Protein 3U6P (pdb70)

InterPro domains:
  IPR000214 Zinc finger, DNA glycosylase/AP lyase-type [PS51066] (240-274)
  IPR010663 Zinc finger, FPG/IleRS-type [PF06827] (246-273)
  IPR010979 Small ribosomal subunit protein uS13-like, H2TH [SSF46946] (134-222)
  IPR012319 Formamidopyrimidine-DNA glycosylase, catalytic domain [PF01149] (1-117)
  IPR012319 Formamidopyrimidine-DNA glycosylase, catalytic domain [PS51068] (2-115)
  IPR012319 Formamidopyrimidine-DNA glycosylase, catalytic domain [SM00898] (2-118)
  IPR015886 Formamidopyrimidine-DNA glycosylase, H2TH DNA-binding [PF06831] (134-224)
  IPR015886 Formamidopyrimid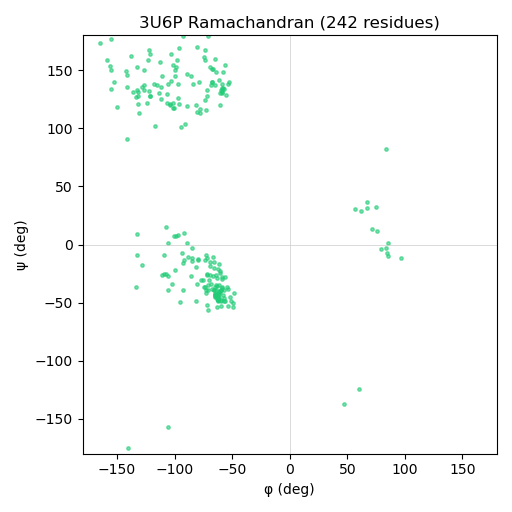ine-DNA glycosylase, H2TH DNA-binding [SM01232] (134-226)
  IP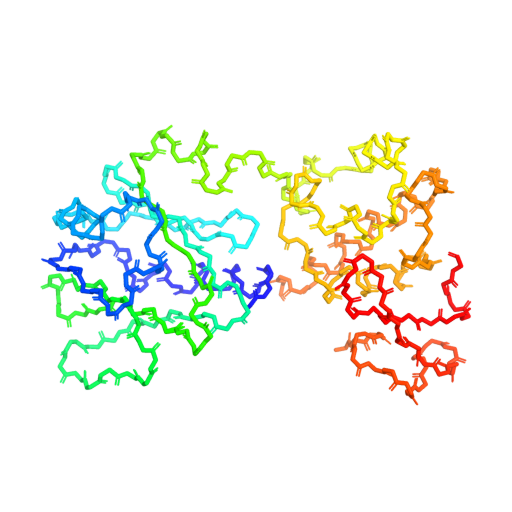R015887 DNA glycosylase/AP lyase, zinc finger domain, DNA-binding site [PS01242] (249-273)
  IPR020629 Formamidopyrimidine-DNA glycosylase [MF_00103] (1-274)
  IPR020629 Formamidopyrimidine-DNA glycosylase [NF002211] (1-274)
  IPR020629 Formamidopyrimidine-DNA glycosylase [TIGR00577] (1-273)
  IPR035937 Formamidopyrimidine-DNA glycosylase, N-terminal [G3DSA:3.20.190.10] (2-132)
  IPR035937 Formamidopyrimidine-DNA glycosylase, N-terminal [SSF81624] (2-139)

Secondary structure (DSSP, 8-state):
--HHHHHHHHHHHHHHHTT-BEEEEEES-GGGEEESSSHHHHHHHHTTPBP-EEEEETTEEEEE-SSEEEEEE-TTT-EEEEEETTSPPPTTEEEEEEETTSEEEEEE-TT---EEEEEEHHHHTTSTTTTT----TTSTTS-HHHHHHHHHT--SBHHHHHH-TTTSTT--HHHHHHHHHHHT--TTSBGGG--HHHHHHHHHHHHHHHHHHH---SSTT-TTSBPTTT-PBPEEEEETTEEEEE-TTT--

Nearest PDB structures (foldseek):
  4g4o-assembly1_A  TM=1.002E+00  e=3.253E-56  Geobacillus stearothermophilus
  3u6o-assembly1_A  TM=1.003E+00  e=4.151E-56  Geobacillus stearothermophilus
  3go8-assembly1_A  TM=1.003E+00  e=3.675E-56  Geobacillus stearothermophilus
  4g4r-assembly1_A  TM=1.002E+00  e=4.983E-56  Geobacillus stearothermophilus
  3saw-assembly1_A  TM=9.972E-01  e=4.513E-54  Geobacillus stearothermophilus

Solvent-accessible surface area: 12140 Å² total; per-residue (Å²): 31,40,0,7,90,1,27,56,36,54,121,70,9,47,87,93,0,71,48,45,37,4,105,47,9,125,36,101,92,72,103,1,7,126,63,19,92,82,22,134,44,0,16,66,73,2,78,51,16,14,4,140,11,4,81,44,69,0,40,26,0,16,3,36,2,63,148,1,0,3,1,0,19,3,88,117,64,2,147,28,43,42,34,44,52,163,106,109,74,86,84,96,14,12,0,1,2,14,6,83,91,38,17,10,4,9,1,58,2,69,130,76,109,0,7,0,20,0,16,9,75,124,60,1,74,164,110,80,35,2,33,142,24,9,34,44,1,77,30,134,60,3,29,34,64,50,0,31,99,79,2,100,166,23,206,101,22,1,0,15,2,1,57,26,71,51,1,1,0,12,7,4,32,34,28,0,0,6,0,0,4,44,8,21,1,55,3,45,47,70,1,54,52,18,54,100,171,44,8,96,106,0,29,101,22,0,48,33,10,0,14,104,40,35,188,214,65,54,0,74,47,40,75,63,67,81,6,111,143,41,42,33,78,3,76,103,62,116,25,50,50,138,26,0,9,30,0,55,166,40,1,190

Sequence (252 aa):
PQLPEVETIRRRTLLPLIVGKTIEDVRIFWPNIIRHPRDSEAFAARMMIGQTVRGLERRGKFLKFLLDRDALISHLRMEGRYAVASALEPLEPHTHVVFCFTDGSELRYRRDVRKFGTMHVYAKEEADRRRRPPLAELGPEPLSPAFSPAVLAERAVKTKRRSVKALLLDCTVVAGFGNIYVDESLFRAGILPGRPAASLSSKEIERLHEEMVATIGEAVMHLYVYGRQGNPCKRCGTPIEK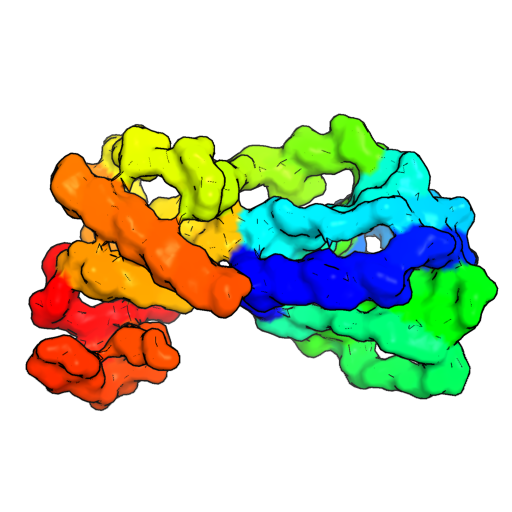TVVAGRGTHYCPRCQR

CATH classification: 3.20.190.10 (+1 more: 1.10.8.50)

B-factor: mean 35.26, std 27.83, range [9.32, 248.89]

Foldseek 3Di:
DFQLVLLVCQVVCWVVFAFWFFAWKDFADLVQEPPPNDVVVVTVVRHGWGFHGWDDWQQWIWTDIDFKIKIKHQPPFKDKDKAFLVDDDDPQWGMWTATPVRIIITIGHPPSPMHIYMDGPVCVCCDPPNNLFAEALQDPSQALVLLLVQQQVDQAFSLLQQCDRNSHGRQDQQLSQQLQLQLQADRRHRSNPDDSSSSRSSSVSSNVSVVVSSVDGQWVVQAQAAGPVHGAGWHWDAGNNDIHIYHPVSHD

Organism: Geobacillus stearothermophilus (NCBI:txid1422)

Radius of gyration: 20.22 Å; Cα contacts (8 Å, |Δi|>4): 543; chains: 1; bounding box: 43×50×48 Å

Structure (mmCIF, N/CA/C/O backbone):
data_3U6P
#
_entry.id   3U6P
#
_cell.length_a   45.188
_cell.length_b   93.541
_cell.length_c   104.650
_cell.angle_alpha   90.00
_cell.angle_beta   90.00
_cell.angle_gamma   90.00
#
_symmetry.space_group_name_H-M   'P 21 21 21'
#
loop_
_entity.id
_entity.type
_entity.pdbx_description
1 polymer 'Formamidopyrimidine-DNA glycosylase'
2 polymer "DNA (5'-D(*A*GP*GP*TP*AP*GP*AP*TP*CP*CP*CP*GP*AP*CP*GP*C)-3')"
3 polymer "DNA (5'-D(*TP*GP*CP*GP*TP*CP*GP*GP*GP*AP*(08Q)P*CP*TP*AP*CP*C)-3')"
4 non-polymer 'ZINC ION'
5 water water
#
loop_
_atom_site.group_PDB
_atom_site.id
_atom_site.type_symbol
_atom_site.label_atom_id
_atom_site.label_alt_id
_atom_site.label_comp_id
_atom_site.label_asym_id
_atom_site.label_entity_id
_atom_site.label_seq_id
_atom_site.pdbx_PDB_ins_code
_atom_site.Cartn_x
_atom_site.Cartn_y
_atom_site.Cartn_z
_atom_site.occupancy
_atom_site.B_iso_or_equiv
_atom_site.auth_seq_id
_atom_site.auth_comp_id
_atom_site.auth_asym_id
_atom_site.auth_atom_id
_atom_site.pdbx_PDB_model_num
ATOM 1 N N . PRO A 1 1 ? 19.429 -6.426 20.806 1.00 21.72 2 PRO A N 1
ATOM 2 C CA . PRO A 1 1 ? 19.794 -5.182 20.121 1.00 21.20 2 PRO A CA 1
ATOM 3 C C . PRO A 1 1 ? 18.577 -4.291 19.930 1.00 24.16 2 PRO A C 1
ATOM 4 O O . PRO A 1 1 ? 17.496 -4.796 19.636 1.00 25.10 2 PRO A O 1
ATOM 8 N N . GLN A 1 2 ? 18.746 -2.985 20.095 1.00 20.09 3 GLN A N 1
ATOM 9 C CA . GLN A 1 2 ? 17.652 -2.061 19.831 1.00 18.52 3 GLN A CA 1
ATOM 10 C C . GLN A 1 2 ? 17.731 -1.552 18.395 1.00 18.15 3 GLN A C 1
ATOM 11 O O . GLN A 1 2 ? 18.635 -1.929 17.644 1.00 19.41 3 GLN A O 1
ATOM 17 N N . LEU A 1 3 ? 16.783 -0.705 18.010 1.00 20.11 4 LEU A N 1
ATOM 18 C CA . LEU A 1 3 ? 16.662 -0.286 16.614 1.00 19.30 4 LEU A CA 1
ATOM 19 C C . LEU A 1 3 ? 17.978 0.192 15.985 1.00 21.74 4 LEU A C 1
ATOM 20 O O . LEU A 1 3 ? 18.346 -0.264 14.904 1.00 20.51 4 LEU A O 1
ATOM 25 N N . PRO A 1 4 ? 18.696 1.106 16.658 1.00 18.22 5 PRO A N 1
ATOM 26 C CA . PRO A 1 4 ? 19.947 1.596 16.068 1.00 17.19 5 PRO A CA 1
ATOM 27 C C . PRO A 1 4 ? 20.960 0.478 15.828 1.00 18.22 5 PRO A C 1
ATOM 28 O O . PRO A 1 4 ? 21.655 0.491 14.810 1.00 20.13 5 PRO A O 1
ATOM 32 N N . GLU A 1 5 ? 21.037 -0.471 16.755 1.00 19.54 6 GLU A N 1
ATOM 33 C CA . GLU A 1 5 ? 21.936 -1.608 16.611 1.00 21.78 6 GLU A CA 1
ATOM 34 C C . GLU A 1 5 ? 21.508 -2.481 15.436 1.00 16.97 6 GLU A C 1
ATOM 35 O O . GLU A 1 5 ? 22.344 -2.982 14.685 1.00 19.17 6 GLU A O 1
ATOM 41 N N . VAL A 1 6 ? 20.200 -2.659 15.275 1.00 16.47 7 VAL A N 1
ATOM 42 C CA . VAL A 1 6 ? 19.691 -3.464 14.169 1.00 14.35 7 VAL A CA 1
ATOM 43 C C . VAL A 1 6 ? 20.017 -2.815 12.828 1.00 21.32 7 VAL A C 1
ATOM 44 O O . VAL A 1 6 ? 20.312 -3.503 11.850 1.00 18.21 7 VAL A O 1
ATOM 48 N N . GLU A 1 7 ? 19.967 -1.488 12.783 1.00 19.02 8 GLU A N 1
ATOM 49 C CA . GLU A 1 7 ? 20.327 -0.772 11.565 1.00 21.62 8 GLU A CA 1
ATOM 50 C C . GLU A 1 7 ? 21.808 -0.959 11.248 1.00 20.22 8 GLU A C 1
ATOM 51 O O . GLU A 1 7 ? 22.186 -1.114 10.088 1.00 19.55 8 GLU A O 1
ATOM 57 N N . THR A 1 8 ? 22.642 -0.951 12.284 1.00 19.76 9 THR A N 1
ATOM 58 C CA . THR A 1 8 ? 24.069 -1.207 12.114 1.00 16.82 9 THR A CA 1
ATOM 59 C C . THR A 1 8 ? 24.287 -2.610 11.559 1.00 19.68 9 THR A C 1
ATOM 60 O O . THR A 1 8 ? 25.109 -2.818 10.667 1.00 20.74 9 THR A O 1
ATOM 64 N N . ILE A 1 9 ? 23.540 -3.571 12.092 1.00 18.39 10 ILE A N 1
ATOM 65 C CA . ILE A 1 9 ? 23.614 -4.945 11.616 1.00 19.30 10 ILE A CA 1
ATOM 66 C C . ILE A 1 9 ? 23.211 -5.024 10.150 1.00 19.95 10 ILE A C 1
ATOM 67 O O . ILE A 1 9 ? 23.870 -5.683 9.351 1.00 19.99 10 ILE A O 1
ATOM 72 N N . ARG A 1 10 ? 22.127 -4.342 9.796 1.00 19.21 11 ARG A N 1
ATOM 73 C CA . ARG A 1 10 ? 21.659 -4.332 8.417 1.00 19.29 11 ARG A CA 1
ATOM 74 C C . ARG A 1 10 ? 22.746 -3.827 7.474 1.00 19.71 11 ARG A C 1
ATOM 75 O O . ARG A 1 10 ? 23.041 -4.450 6.456 1.00 19.88 11 ARG A O 1
ATOM 83 N N . ARG A 1 11 ? 23.344 -2.699 7.834 1.00 19.60 12 ARG A N 1
ATOM 84 C CA A ARG A 1 11 ? 24.352 -2.052 7.001 0.50 22.88 12 ARG A CA 1
ATOM 85 C CA B ARG A 1 11 ? 24.350 -2.060 6.992 0.50 22.79 12 ARG A CA 1
ATOM 86 C C . ARG A 1 11 ? 25.626 -2.886 6.877 1.00 22.88 12 ARG A C 1
ATOM 87 O O . ARG A 1 11 ? 26.201 -3.003 5.796 1.00 23.45 12 ARG A O 1
ATOM 102 N N . THR A 1 12 ? 26.064 -3.463 7.989 1.00 20.12 13 THR A N 1
ATOM 103 C CA . THR A 1 12 ? 27.323 -4.200 8.006 1.00 20.66 13 THR A CA 1
ATOM 104 C C . THR A 1 12 ? 27.205 -5.617 7.450 1.00 19.43 13 THR A C 1
ATOM 105 O O . THR A 1 12 ? 28.133 -6.124 6.823 1.00 20.76 13 THR A O 1
ATOM 109 N N . LEU A 1 13 ? 26.060 -6.251 7.676 1.00 17.46 14 LEU A N 1
ATOM 110 C CA . LEU A 1 13 ? 25.874 -7.640 7.272 1.00 19.89 14 LEU A CA 1
ATOM 111 C C . LEU A 1 13 ? 25.689 -7.786 5.763 1.00 15.18 14 LEU A C 1
ATOM 112 O O . LEU A 1 13 ? 26.165 -8.747 5.156 1.00 15.26 14 LEU A O 1
ATOM 117 N N . LEU A 1 14 ? 25.001 -6.823 5.158 1.00 15.72 15 LEU A N 1
ATOM 118 C CA . LEU A 1 14 ? 24.630 -6.914 3.747 1.00 16.64 15 LEU A CA 1
ATOM 119 C C . LEU A 1 14 ? 25.789 -7.279 2.811 1.00 16.27 15 LEU A C 1
ATOM 120 O O . LEU A 1 14 ? 25.684 -8.228 2.036 1.00 16.01 15 LEU A O 1
ATOM 125 N N . PRO A 1 15 ? 26.900 -6.530 2.874 1.00 18.30 16 PRO A N 1
ATOM 126 C CA . PRO A 1 15 ? 28.001 -6.842 1.955 1.00 18.64 16 PRO A CA 1
ATOM 127 C C . PRO A 1 15 ? 28.635 -8.208 2.217 1.00 18.10 16 PRO A C 1
ATOM 128 O O . PRO A 1 15 ? 29.279 -8.760 1.323 1.00 20.85 16 PRO A O 1
ATOM 132 N N . LEU A 1 16 ? 28.447 -8.747 3.418 1.00 17.64 17 LEU A N 1
ATOM 133 C CA . LEU A 1 16 ? 29.026 -10.040 3.768 1.00 17.54 17 LEU A CA 1
ATOM 134 C C . LEU A 1 16 ? 28.220 -11.219 3.225 1.00 23.01 17 LEU A C 1
ATOM 135 O O . LEU A 1 16 ? 28.699 -12.353 3.229 1.00 20.52 17 LEU A O 1
ATOM 140 N N . ILE A 1 17 ? 26.997 -10.963 2.768 1.00 16.22 18 ILE A N 1
ATOM 141 C CA . ILE A 1 17 ? 26.146 -12.051 2.289 1.00 15.10 18 ILE A CA 1
ATOM 142 C C . ILE A 1 17 ? 25.550 -11.835 0.899 1.00 12.68 18 ILE A C 1
ATOM 143 O O . ILE A 1 17 ? 25.111 -12.787 0.259 1.00 14.08 18 ILE A O 1
ATOM 148 N N . VAL A 1 18 ? 25.540 -10.595 0.424 1.00 14.35 19 VAL A N 1
ATOM 149 C CA . VAL A 1 18 ? 24.903 -10.305 -0.856 1.00 16.09 19 VAL A CA 1
ATOM 150 C C . VAL A 1 18 ? 25.539 -11.113 -1.989 1.00 16.67 19 VAL A C 1
ATOM 151 O O . VAL A 1 18 ? 26.763 -11.225 -2.080 1.00 16.39 19 VAL A O 1
ATOM 155 N N . GLY A 1 19 ? 24.697 -11.700 -2.834 1.00 15.19 20 GLY A N 1
ATOM 156 C CA . GLY A 1 19 ? 25.167 -12.460 -3.979 1.00 15.73 20 GLY A CA 1
ATOM 157 C C . GLY A 1 19 ? 25.537 -13.902 -3.678 1.00 14.93 20 GLY A C 1
ATOM 158 O O . GLY A 1 19 ? 25.894 -14.661 -4.582 1.00 17.90 20 GLY A O 1
ATOM 159 N N . LYS A 1 20 ? 25.459 -14.287 -2.408 1.00 13.96 21 LYS A N 1
ATOM 160 C CA . LYS A 1 20 ? 25.739 -15.667 -2.020 1.00 12.31 21 LYS A CA 1
ATOM 161 C C . LYS A 1 20 ? 24.498 -16.535 -2.168 1.00 14.98 21 LYS A C 1
ATOM 162 O O . LYS A 1 20 ? 23.379 -16.078 -1.937 1.00 15.61 21 LYS A O 1
ATOM 168 N N . THR A 1 21 ? 24.709 -17.788 -2.553 1.00 12.75 22 THR A N 1
ATOM 169 C CA . THR A 1 21 ? 23.612 -18.718 -2.797 1.00 12.26 22 THR A CA 1
ATOM 170 C C . THR A 1 21 ? 23.519 -19.744 -1.675 1.00 11.72 22 THR A C 1
ATOM 171 O O . THR A 1 21 ? 24.510 -20.371 -1.308 1.00 12.82 22 THR A O 1
ATOM 175 N N . ILE A 1 22 ? 22.319 -19.915 -1.130 1.00 10.58 23 ILE A N 1
ATOM 176 C CA . ILE A 1 22 ? 22.105 -20.869 -0.046 1.00 10.62 23 ILE A CA 1
ATOM 177 C C . ILE A 1 22 ? 22.176 -22.305 -0.555 1.00 12.70 23 ILE A C 1
ATOM 178 O O . ILE A 1 22 ? 21.502 -22.667 -1.521 1.00 14.36 23 ILE A O 1
ATOM 183 N N . GLU A 1 23 ? 23.007 -23.120 0.093 1.00 12.58 24 GLU A N 1
ATOM 184 C CA . GLU A 1 23 ? 23.115 -24.533 -0.258 1.00 13.87 24 GLU A CA 1
ATOM 185 C C . GLU A 1 23 ? 22.469 -25.439 0.791 1.00 12.26 24 GLU A C 1
ATOM 186 O O . GLU A 1 23 ? 22.054 -26.556 0.483 1.00 14.01 24 GLU A O 1
ATOM 192 N N . ASP A 1 24 ? 22.391 -24.958 2.027 1.00 11.22 25 ASP A N 1
ATOM 193 C CA . ASP A 1 24 ? 21.795 -25.729 3.110 1.00 12.86 25 ASP A CA 1
ATOM 194 C C . ASP A 1 24 ? 21.312 -24.783 4.201 1.00 13.18 25 ASP A C 1
ATOM 195 O O . ASP A 1 24 ? 21.813 -23.668 4.341 1.00 15.32 25 ASP A O 1
ATOM 200 N N . VAL A 1 25 ? 20.314 -25.225 4.954 1.00 12.18 26 VAL A N 1
ATOM 201 C CA . VAL A 1 25 ? 19.849 -24.492 6.122 1.00 11.91 26 VAL A CA 1
ATOM 202 C C . VAL A 1 25 ? 19.746 -25.493 7.256 1.00 14.77 26 VAL A C 1
ATOM 203 O O . VAL A 1 25 ? 19.038 -26.493 7.147 1.00 16.75 26 VAL A O 1
ATOM 207 N N . ARG A 1 26 ? 20.481 -25.237 8.330 1.00 13.11 27 ARG A N 1
ATOM 208 C CA . ARG A 1 26 ? 20.529 -26.155 9.460 1.00 16.49 27 ARG A CA 1
ATOM 209 C C . ARG A 1 26 ? 19.898 -25.522 10.690 1.00 15.86 27 ARG A C 1
ATOM 210 O O . ARG A 1 26 ? 20.217 -24.392 11.055 1.00 15.34 27 ARG A O 1
ATOM 218 N N . ILE A 1 27 ? 18.994 -26.259 11.327 1.00 14.35 28 ILE A N 1
ATOM 219 C CA . ILE A 1 27 ? 18.209 -25.721 12.428 1.00 14.62 28 ILE A CA 1
ATOM 220 C C . ILE A 1 27 ? 18.362 -26.578 13.680 1.00 14.77 28 ILE A C 1
ATOM 221 O O . ILE A 1 27 ? 18.063 -27.773 13.667 1.00 20.28 28 ILE A O 1
ATOM 226 N N . PHE A 1 28 ? 18.829 -25.960 14.758 1.00 15.37 29 PHE A N 1
ATOM 227 C CA . PHE A 1 28 ? 19.122 -26.695 15.986 1.00 16.10 29 PHE A CA 1
ATOM 228 C C . PHE A 1 28 ? 18.134 -26.384 17.109 1.00 20.62 29 PHE A C 1
ATOM 229 O O . PHE A 1 28 ? 18.131 -27.049 18.147 1.00 27.11 29 PHE A O 1
ATOM 237 N N . TRP A 1 29 ? 17.295 -25.377 16.892 1.00 18.67 30 TRP A N 1
ATOM 238 C CA . TRP A 1 29 ? 16.181 -25.088 17.789 1.00 18.55 30 TRP A CA 1
ATOM 239 C C . TRP A 1 29 ? 14.984 -24.664 16.949 1.00 22.66 30 TRP A C 1
ATOM 240 O O . TRP A 1 29 ? 14.818 -23.483 16.646 1.00 20.72 30 TRP A O 1
ATOM 251 N N . PRO A 1 30 ? 14.146 -25.636 16.566 1.00 23.53 31 PRO A N 1
ATOM 252 C CA . PRO A 1 30 ? 13.044 -25.425 15.619 1.00 23.46 31 PRO A CA 1
ATOM 253 C C . PRO A 1 30 ? 12.062 -24.332 16.040 1.00 21.05 31 PRO A C 1
ATOM 254 O O . PRO A 1 30 ? 11.454 -23.707 15.171 1.00 23.17 31 PRO A O 1
ATOM 258 N N . ASN A 1 31 ? 11.918 -24.100 17.341 1.00 18.47 32 ASN A N 1
ATOM 259 C CA . ASN A 1 31 ? 10.957 -23.114 17.837 1.00 21.47 32 ASN A CA 1
ATOM 260 C C . ASN A 1 31 ? 11.211 -21.689 17.344 1.00 19.31 32 ASN A C 1
ATOM 261 O O . ASN A 1 31 ? 10.300 -20.862 17.330 1.00 20.20 32 ASN A O 1
ATOM 266 N N . ILE A 1 32 ? 12.449 -21.404 16.948 1.00 17.99 33 ILE A N 1
ATOM 267 C CA . ILE A 1 32 ? 12.783 -20.114 16.349 1.00 16.57 33 ILE A CA 1
ATOM 268 C C . ILE A 1 32 ? 12.005 -19.902 15.051 1.00 15.25 33 ILE A C 1
ATOM 269 O O . ILE A 1 32 ? 11.610 -18.780 14.730 1.00 16.21 33 ILE A O 1
ATOM 274 N N . ILE A 1 33 ? 11.786 -20.986 14.314 1.00 16.39 34 ILE A N 1
ATOM 275 C CA . ILE A 1 33 ? 11.079 -20.931 13.036 1.00 14.83 34 ILE A CA 1
ATOM 276 C C . ILE A 1 33 ? 9.573 -20.822 13.247 1.00 16.61 34 ILE A C 1
ATOM 277 O O . ILE A 1 33 ? 8.953 -21.732 13.797 1.00 19.35 34 ILE A O 1
ATOM 282 N N . ARG A 1 34 ? 8.987 -19.715 12.798 1.00 14.75 35 ARG A N 1
ATOM 283 C CA . ARG A 1 34 ? 7.565 -19.456 13.021 1.00 16.34 35 ARG A CA 1
ATOM 284 C C . ARG A 1 34 ? 6.706 -19.637 11.764 1.00 17.94 35 ARG A C 1
ATOM 285 O O . ARG A 1 34 ? 5.512 -19.932 11.864 1.00 20.63 35 ARG A O 1
ATOM 293 N N . HIS A 1 35 ? 7.306 -19.440 10.592 1.00 15.88 36 HIS A N 1
ATOM 294 C CA . HIS A 1 35 ? 6.641 -19.746 9.321 1.00 17.04 36 HIS A CA 1
ATOM 295 C C . HIS A 1 35 ? 7.654 -20.026 8.219 1.00 14.02 36 HIS A C 1
ATOM 296 O O . HIS A 1 35 ? 8.627 -19.294 8.076 1.00 14.27 36 HIS A O 1
ATOM 303 N N . PRO A 1 36 ? 7.443 -21.104 7.449 1.00 15.82 37 PRO A N 1
ATOM 304 C CA . PRO A 1 36 ? 6.410 -22.121 7.673 1.00 17.86 37 PRO A CA 1
ATOM 305 C C . PRO A 1 36 ? 6.552 -22.709 9.071 1.00 21.29 37 PRO A C 1
ATOM 306 O O . PRO A 1 36 ? 7.648 -22.682 9.626 1.00 21.36 37 PRO A O 1
ATOM 310 N N . ARG A 1 37 ? 5.461 -23.220 9.632 1.00 24.31 38 ARG A N 1
ATOM 311 C CA . ARG A 1 37 ? 5.498 -23.808 10.966 1.00 32.53 38 ARG A CA 1
ATOM 312 C C . ARG A 1 37 ? 6.495 -24.964 11.029 1.00 33.55 38 ARG A C 1
ATOM 313 O O . ARG A 1 37 ? 7.185 -25.149 12.032 1.00 37.03 38 ARG A O 1
ATOM 315 N N . ASP A 1 38 ? 6.563 -25.732 9.946 1.00 21.96 39 ASP A N 1
ATOM 316 C CA . ASP A 1 38 ? 7.478 -26.864 9.842 1.00 23.08 39 ASP A CA 1
ATOM 317 C C . ASP A 1 38 ? 8.875 -26.378 9.474 1.00 22.55 39 ASP A C 1
ATOM 318 O O . ASP A 1 38 ? 9.096 -25.859 8.375 1.00 18.62 39 ASP A O 1
ATOM 323 N N . SER A 1 39 ? 9.820 -26.551 10.392 1.00 20.42 40 SER A N 1
ATOM 324 C CA . SER A 1 39 ? 11.191 -26.111 10.154 1.00 22.35 40 SER A CA 1
ATOM 325 C C . SER A 1 39 ? 11.803 -26.768 8.914 1.00 20.54 40 SER A C 1
ATOM 326 O O . SER A 1 39 ? 12.676 -26.188 8.269 1.00 17.52 40 SER A O 1
ATOM 329 N N . GLU A 1 40 ? 11.348 -27.972 8.578 1.00 17.18 41 GLU A N 1
ATOM 330 C CA . GLU A 1 40 ? 11.861 -28.662 7.397 1.00 18.43 41 GLU A CA 1
ATOM 331 C C . GLU A 1 40 ? 11.439 -27.974 6.097 1.00 15.91 41 GLU A C 1
ATOM 332 O O . GLU A 1 40 ? 12.193 -27.955 5.126 1.00 15.62 41 GLU A O 1
ATOM 338 N N . ALA A 1 41 ? 10.238 -27.401 6.084 1.00 16.17 42 ALA A N 1
ATOM 339 C CA . ALA A 1 41 ? 9.766 -26.662 4.914 1.00 12.13 42 ALA A CA 1
ATOM 340 C C . ALA A 1 41 ? 10.497 -25.328 4.792 1.00 12.41 42 ALA A C 1
ATOM 341 O O . ALA A 1 41 ? 10.840 -24.893 3.687 1.00 13.31 42 ALA A O 1
ATOM 343 N N . PHE A 1 42 ? 10.722 -24.686 5.934 1.00 14.49 43 PHE A N 1
ATOM 344 C CA . PHE A 1 42 ? 11.524 -23.466 6.017 1.00 12.04 43 PHE A CA 1
ATOM 345 C C . PHE A 1 42 ? 12.896 -23.697 5.379 1.00 12.84 43 PHE A C 1
ATOM 346 O O . PHE A 1 42 ? 13.320 -22.948 4.499 1.00 12.92 43 PHE A O 1
ATOM 354 N N . ALA A 1 43 ? 13.586 -24.748 5.809 1.00 13.66 44 ALA A N 1
ATOM 355 C CA . ALA A 1 43 ? 14.910 -25.047 5.273 1.00 12.21 44 ALA A CA 1
ATOM 356 C C . ALA A 1 43 ? 14.870 -25.357 3.776 1.00 12.83 44 ALA A C 1
ATOM 357 O O . ALA A 1 43 ? 15.657 -24.816 2.992 1.00 13.48 44 ALA A O 1
ATOM 359 N N . ALA A 1 44 ? 13.940 -26.219 3.379 1.00 13.02 45 ALA A N 1
ATOM 360 C CA . ALA A 1 44 ? 13.873 -26.686 2.000 1.00 12.64 45 ALA A CA 1
ATOM 361 C C . ALA A 1 44 ? 13.645 -25.564 0.989 1.00 10.57 45 ALA A C 1
ATOM 362 O O . ALA A 1 44 ? 14.247 -25.562 -0.085 1.00 13.56 45 ALA A O 1
ATOM 364 N N . ARG A 1 45 ? 12.774 -24.618 1.326 1.00 10.84 46 ARG A N 1
ATOM 365 C CA . ARG A 1 45 ? 12.403 -23.589 0.360 1.00 11.54 46 ARG A CA 1
ATOM 366 C C . ARG A 1 45 ? 13.521 -22.580 0.110 1.00 12.31 46 ARG A C 1
ATOM 367 O O . ARG A 1 45 ? 13.595 -21.986 -0.965 1.00 13.66 46 ARG A O 1
ATOM 375 N N . MET A 1 46 ? 14.391 -22.401 1.098 1.00 13.80 47 MET A N 1
ATOM 376 C CA A MET A 1 46 ? 15.459 -21.417 0.980 0.50 12.98 47 MET A CA 1
ATOM 377 C CA B MET A 1 46 ? 15.479 -21.430 1.015 0.50 12.95 47 MET A CA 1
ATOM 378 C C . MET A 1 46 ? 16.630 -21.918 0.143 1.00 12.07 47 MET A C 1
ATOM 379 O O . MET A 1 46 ? 17.344 -21.123 -0.472 1.00 13.13 47 MET A O 1
ATOM 388 N N . ILE A 1 47 ? 16.820 -23.230 0.103 1.00 13.96 48 ILE A N 1
ATOM 389 C CA . ILE A 1 47 ? 17.930 -23.797 -0.652 1.00 14.66 48 ILE A CA 1
ATOM 390 C C . ILE A 1 47 ? 17.848 -23.444 -2.138 1.00 15.49 48 ILE A C 1
ATOM 391 O O . ILE A 1 47 ? 16.799 -23.585 -2.770 1.00 16.57 48 ILE A O 1
ATOM 396 N N . GLY A 1 48 ? 18.956 -22.957 -2.685 1.00 12.92 49 GLY A N 1
ATOM 397 C CA . GLY A 1 48 ? 19.012 -22.593 -4.087 1.00 13.57 49 GLY A CA 1
ATOM 398 C C . GLY A 1 48 ? 18.772 -21.120 -4.340 1.00 12.91 49 GLY A C 1
ATOM 399 O O . GLY A 1 48 ? 18.996 -20.636 -5.450 1.00 15.39 49 GLY A O 1
ATOM 400 N N . GLN A 1 49 ? 18.313 -20.403 -3.318 1.00 14.10 50 GLN A N 1
ATOM 401 C CA . GLN A 1 49 ? 18.076 -18.974 -3.459 1.00 11.66 50 GLN A CA 1
ATOM 402 C C . GLN A 1 49 ? 19.316 -18.155 -3.125 1.00 11.66 50 GLN A C 1
ATOM 403 O O . GLN A 1 49 ? 20.102 -18.519 -2.253 1.00 14.53 50 GLN A O 1
ATOM 409 N N . THR A 1 50 ? 19.467 -17.040 -3.829 1.00 14.27 51 THR A N 1
ATOM 410 C CA . THR A 1 50 ? 20.597 -16.144 -3.641 1.00 13.47 51 THR A CA 1
ATOM 411 C C . THR A 1 50 ? 20.155 -14.922 -2.846 1.00 14.58 51 THR A C 1
ATOM 412 O O . THR A 1 50 ? 19.045 -14.420 -3.038 1.00 14.99 51 THR A O 1
ATOM 416 N N . VAL A 1 51 ? 21.009 -14.456 -1.937 1.00 11.93 52 VAL A N 1
ATOM 417 C CA . VAL A 1 51 ? 20.715 -13.255 -1.161 1.00 12.40 52 VAL A CA 1
ATOM 418 C C . VAL A 1 51 ? 20.864 -12.025 -2.047 1.00 16.10 52 VAL A C 1
ATOM 419 O O . VAL A 1 51 ? 21.917 -11.807 -2.647 1.00 17.09 52 VAL A O 1
ATOM 423 N N . ARG A 1 52 ? 19.808 -11.223 -2.125 1.00 14.43 53 ARG A N 1
ATOM 424 C CA . ARG A 1 52 ? 19.802 -10.065 -3.013 1.00 15.20 53 ARG A CA 1
ATOM 425 C C . ARG A 1 52 ? 19.820 -8.734 -2.265 1.00 16.23 53 ARG A C 1
ATOM 426 O O . ARG A 1 52 ? 20.284 -7.727 -2.799 1.00 19.67 53 ARG A O 1
ATOM 434 N N . GLY A 1 53 ? 19.309 -8.725 -1.037 1.00 15.39 54 GLY A N 1
ATOM 435 C CA . GLY A 1 53 ? 19.245 -7.496 -0.267 1.00 17.70 54 GLY A CA 1
ATOM 436 C C . GLY A 1 53 ? 18.976 -7.705 1.210 1.00 15.15 54 GLY A C 1
ATOM 437 O O . GLY A 1 53 ? 18.713 -8.820 1.659 1.00 15.08 54 GLY A O 1
ATOM 438 N N . LEU A 1 54 ? 19.053 -6.622 1.973 1.00 15.32 55 LEU A N 1
ATOM 439 C CA . LEU A 1 54 ? 18.785 -6.677 3.404 1.00 15.39 55 LEU A CA 1
ATOM 440 C C . LEU A 1 54 ? 18.220 -5.340 3.848 1.00 17.28 55 LEU A C 1
ATOM 441 O O . LEU A 1 54 ? 18.871 -4.305 3.718 1.00 19.67 55 LEU A O 1
ATOM 446 N N . GLU A 1 55 ? 16.994 -5.369 4.353 1.00 14.37 56 GLU A N 1
ATOM 447 C CA . GLU A 1 55 ? 16.313 -4.157 4.768 1.00 15.79 56 GLU A CA 1
ATOM 448 C C . GLU A 1 55 ? 15.936 -4.266 6.237 1.00 19.83 56 GLU A C 1
ATOM 449 O O . GLU A 1 55 ? 16.029 -5.341 6.833 1.00 18.63 56 GLU A O 1
ATOM 455 N N . ARG A 1 56 ? 15.539 -3.143 6.824 1.00 18.28 57 ARG A N 1
ATOM 456 C CA . ARG A 1 56 ? 15.100 -3.123 8.211 1.00 17.33 57 ARG A CA 1
ATOM 457 C C . ARG A 1 56 ? 13.725 -2.482 8.322 1.00 16.13 57 ARG A C 1
ATOM 458 O O . ARG A 1 56 ? 13.451 -1.467 7.683 1.00 22.64 57 ARG A O 1
ATOM 466 N N . ARG A 1 57 ? 12.864 -3.092 9.128 1.00 17.77 58 ARG A N 1
ATOM 467 C CA . ARG A 1 57 ? 11.596 -2.483 9.509 1.00 17.40 58 ARG A CA 1
ATOM 468 C C . ARG A 1 57 ? 11.455 -2.594 11.022 1.00 17.03 58 ARG A C 1
ATOM 469 O O . ARG A 1 57 ? 11.334 -3.692 11.563 1.00 18.08 58 ARG A O 1
ATOM 477 N N . GLY A 1 58 ? 11.483 -1.457 11.710 1.00 19.34 59 GLY A N 1
ATOM 478 C CA . GLY A 1 58 ? 11.516 -1.469 13.159 1.00 19.16 59 GLY A CA 1
ATOM 479 C C . GLY A 1 58 ? 12.767 -2.196 13.611 1.00 19.57 59 GLY A C 1
ATOM 480 O O . GLY A 1 58 ? 13.875 -1.842 13.207 1.00 18.72 59 GLY A O 1
ATOM 481 N N . LYS A 1 59 ? 12.599 -3.222 14.437 1.00 19.81 60 LYS A N 1
ATOM 482 C CA . LYS A 1 59 ? 13.728 -4.056 14.832 1.00 18.17 60 LYS A CA 1
ATOM 483 C C . LYS A 1 59 ? 13.790 -5.370 14.046 1.00 15.03 60 LYS A C 1
ATOM 484 O O . LYS A 1 59 ? 14.613 -6.236 14.338 1.00 17.13 60 LYS A O 1
ATOM 490 N N . PHE A 1 60 ? 12.927 -5.507 13.043 1.00 15.00 61 PHE A N 1
ATOM 491 C CA . PHE A 1 60 ? 12.973 -6.667 12.154 1.00 15.88 61 PHE A CA 1
ATOM 492 C C . PHE A 1 60 ? 13.988 -6.482 11.034 1.00 18.21 61 PHE A C 1
ATOM 493 O O . PHE A 1 60 ? 14.079 -5.410 10.433 1.00 18.77 61 PHE A O 1
ATOM 501 N N . LEU A 1 61 ? 14.742 -7.536 10.743 1.00 15.59 62 LEU A N 1
ATOM 502 C CA . LEU A 1 61 ? 15.553 -7.572 9.538 1.00 13.63 62 LEU A CA 1
ATOM 503 C C . LEU A 1 61 ? 14.789 -8.322 8.458 1.00 15.59 62 LEU A C 1
ATOM 504 O O . LEU A 1 61 ? 14.159 -9.344 8.733 1.00 16.95 62 LEU A O 1
ATOM 509 N N . LYS A 1 62 ? 14.831 -7.801 7.236 1.00 12.62 63 LYS A N 1
ATOM 510 C CA . LYS A 1 62 ? 14.206 -8.458 6.094 1.00 11.86 63 LYS A CA 1
ATOM 511 C C . LYS A 1 62 ? 15.276 -8.836 5.081 1.00 14.72 63 LYS A C 1
ATOM 512 O O . LYS A 1 62 ? 15.776 -7.983 4.343 1.00 16.26 63 LYS A O 1
ATOM 518 N N . PHE A 1 63 ? 15.637 -10.113 5.062 1.00 14.06 64 PHE A N 1
ATOM 519 C CA . PHE A 1 63 ? 16.572 -10.630 4.072 1.00 13.66 64 PHE A CA 1
ATOM 520 C C . PHE A 1 63 ? 15.814 -10.896 2.775 1.00 15.70 64 PHE A C 1
ATOM 521 O O . PHE A 1 63 ? 14.875 -11.687 2.755 1.00 17.89 64 PHE A O 1
ATOM 529 N N . LEU A 1 64 ? 16.216 -10.235 1.695 1.00 13.61 65 LEU A N 1
ATOM 530 C CA . LEU A 1 64 ? 15.567 -10.435 0.404 1.00 15.55 65 LEU A CA 1
ATOM 531 C C . LEU A 1 64 ? 16.334 -11.455 -0.427 1.00 15.00 65 LEU A C 1
ATOM 532 O O . LEU A 1 64 ? 17.522 -11.278 -0.700 1.00 15.29 65 LEU A O 1
ATOM 537 N N . LEU A 1 65 ? 15.658 -12.536 -0.806 1.00 13.57 66 LEU A N 1
ATOM 538 C CA . LEU A 1 65 ? 16.265 -13.570 -1.637 1.00 12.17 66 LEU A CA 1
ATOM 539 C C . LEU A 1 65 ? 15.711 -13.477 -3.056 1.00 14.48 66 LEU A C 1
ATOM 540 O O . LEU A 1 65 ? 15.227 -12.426 -3.464 1.00 20.92 66 LEU A O 1
ATOM 545 N N . ASP A 1 66 ? 15.777 -14.567 -3.809 1.00 17.55 67 ASP A N 1
ATOM 546 C CA . ASP A 1 66 ? 15.256 -14.558 -5.175 1.00 16.05 67 ASP A CA 1
ATOM 547 C C . ASP A 1 66 ? 13.740 -14.490 -5.188 1.00 17.40 67 ASP A C 1
ATOM 548 O O . ASP A 1 66 ? 13.152 -13.592 -5.792 1.00 24.18 67 ASP A O 1
ATOM 553 N N . ARG A 1 67 ? 13.113 -15.449 -4.520 1.00 18.08 68 ARG A N 1
ATOM 554 C CA . ARG A 1 67 ? 11.663 -15.528 -4.465 1.00 19.91 68 ARG A CA 1
ATOM 555 C C . ARG A 1 67 ? 11.128 -15.097 -3.102 1.00 17.17 68 ARG A C 1
ATOM 556 O O . ARG A 1 67 ? 10.102 -14.418 -3.010 1.00 19.16 68 ARG A O 1
ATOM 564 N N . ASP A 1 68 ? 11.835 -15.488 -2.046 1.00 14.73 69 ASP A N 1
ATOM 565 C CA . ASP A 1 68 ? 11.349 -15.295 -0.682 1.00 14.92 69 ASP A CA 1
ATOM 566 C C . ASP A 1 68 ? 12.002 -14.140 0.063 1.00 16.68 69 ASP A C 1
ATOM 567 O O . ASP A 1 68 ? 13.051 -13.633 -0.337 1.00 16.35 69 ASP A O 1
ATOM 572 N N . ALA A 1 69 ? 11.360 -13.743 1.160 1.00 14.74 70 ALA A N 1
ATOM 573 C CA . ALA A 1 69 ? 11.959 -12.859 2.148 1.00 13.59 70 ALA A CA 1
ATOM 574 C C . ALA A 1 69 ? 12.031 -13.609 3.472 1.00 15.91 70 ALA A C 1
ATOM 575 O O . ALA A 1 69 ? 11.101 -14.337 3.829 1.00 14.25 70 ALA A O 1
ATOM 577 N N . LEU A 1 70 ? 13.150 -13.458 4.173 1.00 12.26 71 LEU A N 1
AT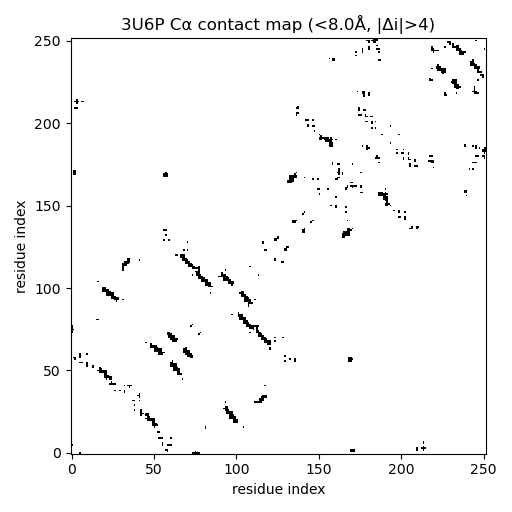OM 578 C CA . LEU A 1 70 ? 13.294 -13.983 5.525 1.00 13.55 71 LEU A CA 1
ATOM 579 C C . LEU A 1 70 ? 13.183 -12.818 6.496 1.00 15.11 71 LEU A C 1
ATOM 580 O O . LEU A 1 70 ? 13.961 -11.869 6.422 1.00 14.27 71 LEU A O 1
ATOM 585 N N . ILE A 1 71 ? 12.198 -12.881 7.387 1.00 11.96 72 ILE A N 1
ATOM 586 C CA . ILE A 1 71 ? 11.986 -11.829 8.371 1.00 11.68 72 ILE A CA 1
ATOM 587 C C . ILE A 1 71 ? 12.500 -12.322 9.714 1.00 12.97 72 ILE A C 1
ATOM 588 O O . ILE A 1 71 ? 12.038 -13.340 10.225 1.00 15.27 72 ILE A O 1
ATOM 593 N N . SER A 1 72 ? 13.460 -11.598 10.279 1.00 12.50 73 SER A N 1
ATOM 594 C CA . SER A 1 72 ? 14.164 -12.053 11.471 1.00 13.31 73 SER A CA 1
ATOM 595 C C . SER A 1 72 ? 14.117 -11.005 12.579 1.00 13.33 73 SER A C 1
ATOM 596 O O . SER A 1 72 ? 14.353 -9.823 12.335 1.00 16.31 73 SER A O 1
ATOM 599 N N . HIS A 1 73 ? 13.799 -11.444 13.794 1.00 12.95 74 HIS A N 1
ATOM 600 C CA . HIS A 1 73 ? 13.864 -10.577 14.965 1.00 13.71 74 HIS A CA 1
ATOM 601 C C . HIS A 1 73 ? 14.815 -11.202 15.980 1.00 17.27 74 HIS A C 1
ATOM 602 O O . HIS A 1 73 ? 14.726 -12.394 16.266 1.00 15.18 74 HIS A O 1
ATOM 609 N N . LEU A 1 74 ? 15.732 -10.400 16.512 1.00 16.69 75 LEU A N 1
ATOM 610 C CA . LEU A 1 74 ? 16.768 -10.907 17.409 1.00 16.49 75 LEU A CA 1
ATOM 611 C C . LEU A 1 74 ? 16.377 -10.803 18.881 1.00 15.76 75 LEU A C 1
ATOM 612 O O . LEU A 1 74 ? 17.079 -11.318 19.754 1.00 18.03 75 LEU A O 1
ATOM 617 N N . ARG A 1 75 ? 15.257 -10.142 19.150 1.00 19.46 76 ARG A N 1
ATOM 618 C CA . ARG A 1 75 ? 14.845 -9.854 20.521 1.00 21.37 76 ARG A CA 1
ATOM 619 C C . ARG A 1 75 ? 16.009 -9.285 21.329 1.00 19.85 76 ARG A C 1
ATOM 620 O O . ARG A 1 75 ? 16.769 -8.454 20.836 1.00 20.31 76 ARG A O 1
ATOM 628 N N . MET A 1 76 ? 16.154 -9.745 22.568 1.00 22.84 77 MET A N 1
ATOM 629 C CA . MET A 1 76 ? 17.113 -9.152 23.491 1.00 25.29 77 MET A CA 1
ATOM 630 C C . MET A 1 76 ? 18.578 -9.464 23.171 1.00 20.53 77 MET A C 1
ATOM 631 O O . MET A 1 76 ? 19.436 -8.585 23.260 1.00 26.78 77 MET A O 1
ATOM 636 N N . GLU A 1 77 ? 18.865 -10.706 22.794 1.00 19.99 78 GLU A N 1
ATO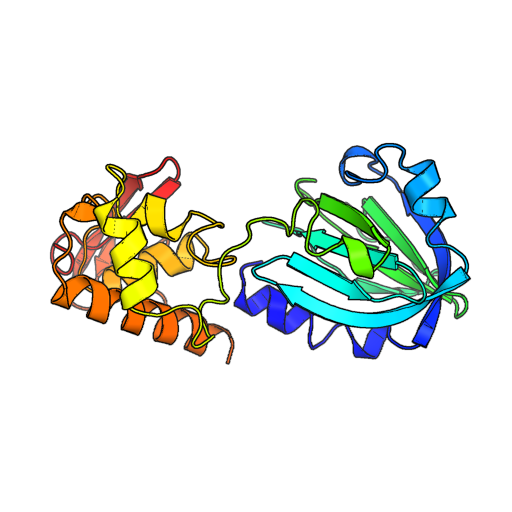M 637 C CA . GLU A 1 77 ? 20.251 -11.170 22.756 1.00 20.58 78 GLU A CA 1
ATOM 638 C C . GLU A 1 77 ? 20.666 -11.908 21.478 1.00 18.70 78 GLU A C 1
ATOM 639 O O . GLU A 1 77 ? 21.761 -12.469 21.413 1.00 23.65 78 GLU A O 1
ATOM 645 N N . GLY A 1 78 ? 19.806 -11.901 20.466 1.00 17.47 79 GLY A N 1
ATOM 646 C CA . GLY A 1 78 ? 20.131 -12.543 19.204 1.00 18.17 79 GLY A CA 1
ATOM 647 C C . GLY A 1 78 ? 21.262 -11.827 18.488 1.00 19.44 79 GLY A C 1
ATOM 648 O O . GLY A 1 78 ? 21.439 -10.620 18.643 1.00 20.63 79 GLY A O 1
ATOM 649 N N . ARG A 1 79 ? 22.035 -12.572 17.706 1.00 19.13 80 ARG A N 1
ATOM 650 C CA . ARG A 1 79 ? 23.116 -11.978 16.925 1.00 18.16 80 ARG A CA 1
ATOM 651 C C . ARG A 1 79 ? 23.464 -12.816 15.699 1.00 18.26 80 ARG A C 1
ATOM 652 O O . ARG A 1 79 ? 23.304 -14.036 15.706 1.00 17.77 80 ARG A O 1
ATOM 660 N N . TYR A 1 80 ? 23.925 -12.140 14.648 1.00 16.14 81 TYR A N 1
ATOM 661 C CA . TYR A 1 80 ? 24.330 -12.792 13.407 1.00 13.36 81 TYR A CA 1
ATOM 662 C C . TYR A 1 80 ? 25.835 -12.691 13.212 1.00 16.18 81 TYR A C 1
ATOM 663 O O . TYR A 1 80 ? 26.452 -11.689 13.573 1.00 19.20 81 TYR A O 1
ATOM 672 N N . ALA A 1 81 ? 26.421 -13.728 12.627 1.00 14.77 82 ALA A N 1
ATOM 673 C CA . ALA A 1 81 ? 27.830 -13.707 12.257 1.00 16.70 82 ALA A CA 1
ATOM 674 C C . ALA A 1 81 ? 28.012 -14.422 10.926 1.00 14.26 82 ALA A C 1
ATOM 675 O O . ALA A 1 81 ? 27.259 -15.341 10.603 1.00 16.67 82 ALA A O 1
ATOM 677 N N . VAL A 1 82 ? 29.002 -13.992 10.148 1.00 12.67 83 VAL A N 1
ATOM 678 C CA . VAL A 1 82 ? 29.368 -14.704 8.929 1.00 13.31 83 VAL A CA 1
ATOM 679 C C . VAL A 1 82 ? 30.747 -15.311 9.134 1.00 15.63 83 VAL A C 1
ATOM 680 O O . VAL A 1 82 ? 31.696 -14.614 9.500 1.00 17.89 83 VAL A O 1
ATOM 684 N N . ALA A 1 83 ? 30.851 -16.617 8.923 1.00 12.78 84 ALA A N 1
ATOM 685 C CA . ALA A 1 83 ? 32.105 -17.317 9.169 1.00 12.86 84 ALA A CA 1
ATOM 686 C C . ALA A 1 83 ? 32.212 -18.583 8.333 1.00 14.35 84 ALA A C 1
ATOM 687 O O . ALA A 1 83 ? 31.283 -18.947 7.616 1.00 15.94 84 ALA A O 1
ATOM 689 N N . SER A 1 84 ? 33.355 -19.252 8.443 1.00 14.71 85 SER A N 1
ATOM 690 C CA . SER A 1 84 ? 33.652 -20.423 7.630 1.00 12.90 85 SER A CA 1
ATOM 691 C C . SER A 1 84 ? 32.969 -21.685 8.139 1.00 14.85 85 SER A C 1
ATOM 692 O O . SER A 1 84 ? 32.908 -21.928 9.343 1.00 17.55 85 SER A O 1
ATOM 695 N N . ALA A 1 85 ? 32.479 -22.495 7.206 1.00 13.83 86 ALA A N 1
ATOM 696 C CA . ALA A 1 85 ? 31.882 -23.781 7.545 1.00 12.92 86 ALA A CA 1
ATOM 697 C C . ALA A 1 85 ? 32.916 -24.757 8.106 1.00 14.82 86 ALA A C 1
ATOM 698 O O . ALA A 1 85 ? 32.558 -25.813 8.628 1.00 17.94 86 ALA A O 1
ATOM 700 N N . LEU A 1 86 ? 34.196 -24.408 8.003 1.00 15.58 87 LEU A N 1
ATOM 701 C CA . LEU A 1 86 ? 35.255 -25.300 8.472 1.00 15.75 87 LEU A CA 1
ATOM 702 C C . LEU A 1 86 ? 35.538 -25.157 9.966 1.00 19.37 87 LEU A C 1
ATOM 703 O O . LEU A 1 86 ? 36.207 -26.006 10.559 1.00 26.45 87 LEU A O 1
ATOM 708 N N . GLU A 1 87 ? 35.034 -24.085 10.566 1.00 15.78 88 GLU A N 1
ATOM 709 C CA . GLU A 1 87 ? 35.319 -23.780 11.968 1.00 21.38 88 GLU A CA 1
ATOM 710 C C . GLU A 1 87 ? 34.177 -24.200 12.884 1.00 17.28 88 GLU A C 1
ATOM 711 O O . GLU A 1 87 ? 33.021 -24.203 12.475 1.00 16.85 88 GLU A O 1
ATOM 717 N N . PRO A 1 88 ? 34.499 -24.554 14.137 1.00 17.66 89 PRO A N 1
ATOM 718 C CA . PRO A 1 88 ? 33.445 -24.928 15.083 1.00 20.84 89 PRO A CA 1
ATOM 719 C C . PRO A 1 88 ? 32.486 -23.771 15.325 1.00 19.95 89 PRO A C 1
ATOM 720 O O . PRO A 1 88 ? 32.915 -22.620 15.397 1.00 21.64 89 PRO A O 1
ATOM 724 N N . LEU A 1 89 ? 31.199 -24.079 15.449 1.00 17.37 90 LEU A N 1
ATOM 725 C CA . LEU A 1 89 ? 30.199 -23.068 15.766 1.00 17.86 90 LEU A CA 1
ATOM 726 C C . LEU A 1 89 ? 30.391 -22.511 17.173 1.00 17.19 90 LEU A C 1
ATOM 727 O O . LEU A 1 89 ? 30.883 -23.204 18.066 1.00 22.75 90 LEU A O 1
ATOM 732 N N . GLU A 1 90 ? 29.996 -21.257 17.365 1.00 18.42 91 GLU A N 1
ATOM 733 C CA . GLU A 1 90 ? 30.002 -20.656 18.692 1.00 20.98 91 GLU A CA 1
ATOM 734 C C . GLU A 1 90 ? 28.855 -21.233 19.517 1.00 19.12 91 GLU A C 1
ATOM 735 O O . GLU A 1 90 ? 27.895 -21.766 18.962 1.00 18.60 91 GLU A O 1
ATOM 741 N N . PRO A 1 91 ? 28.955 -21.139 20.851 1.00 20.00 92 PRO A N 1
ATOM 742 C CA . PRO A 1 91 ? 27.871 -21.629 21.708 1.00 20.33 92 PRO A CA 1
ATOM 743 C C . PRO A 1 91 ? 26.547 -20.942 21.389 1.00 19.84 92 PRO A C 1
ATOM 744 O O . PRO A 1 91 ? 26.539 -19.783 20.975 1.00 20.11 92 PRO A O 1
ATOM 748 N N . HIS A 1 92 ? 25.446 -21.665 21.576 1.00 19.38 93 HIS A N 1
ATOM 749 C CA . HIS A 1 92 ? 24.104 -21.107 21.428 1.00 19.76 93 HIS A CA 1
ATOM 750 C C . HIS A 1 92 ? 23.763 -20.726 19.989 1.00 19.21 93 HIS A C 1
ATOM 751 O O . HIS A 1 92 ? 23.005 -19.786 19.755 1.00 20.13 93 HIS A O 1
ATOM 758 N N . THR A 1 93 ? 24.316 -21.466 19.032 1.00 16.10 94 THR A N 1
ATOM 759 C CA . THR A 1 93 ? 23.996 -21.257 17.622 1.00 14.98 94 THR A CA 1
ATOM 760 C C . THR A 1 93 ? 22.789 -22.106 17.245 1.00 16.20 94 THR A C 1
ATOM 761 O O . THR A 1 93 ? 22.834 -23.333 17.334 1.00 18.79 94 THR A O 1
ATOM 765 N N . HIS A 1 94 ? 21.711 -21.458 16.814 1.00 14.59 95 HIS A N 1
ATOM 766 C CA . HIS A 1 94 ? 20.445 -22.162 16.621 1.00 15.23 95 HIS A CA 1
ATOM 767 C C . HIS A 1 94 ? 20.017 -22.349 15.169 1.00 15.44 95 HIS A C 1
ATOM 768 O O . HIS A 1 94 ? 19.274 -23.276 14.857 1.00 17.01 95 HIS A O 1
ATOM 775 N N . VAL A 1 95 ? 20.477 -21.469 14.284 1.00 12.74 96 VAL A N 1
ATOM 776 C CA . VAL A 1 95 ? 20.162 -21.581 12.866 1.00 14.76 96 VAL A CA 1
ATOM 777 C C . VAL A 1 95 ? 21.393 -21.203 12.063 1.00 15.13 96 VAL A C 1
ATOM 778 O O . VAL A 1 95 ? 22.064 -20.222 12.382 1.00 14.97 96 VAL A O 1
ATOM 782 N N . VAL A 1 96 ? 21.696 -21.984 11.032 1.00 11.37 97 VAL A N 1
ATOM 783 C CA . VAL A 1 96 ? 22.829 -21.685 10.164 1.00 10.76 97 VAL A CA 1
ATOM 784 C C . VAL A 1 96 ? 22.423 -21.764 8.699 1.00 12.80 97 VAL A C 1
ATOM 785 O O . VAL A 1 96 ? 21.842 -22.754 8.252 1.00 15.35 97 VAL A O 1
ATOM 789 N N . PHE A 1 97 ? 22.718 -20.706 7.954 1.00 10.76 98 PHE A N 1
ATOM 790 C CA . PHE A 1 97 ? 22.495 -20.710 6.518 1.00 11.36 98 PHE A CA 1
ATOM 791 C C . PHE A 1 97 ? 23.833 -20.941 5.838 1.00 11.87 98 PHE A C 1
ATOM 792 O O . PHE A 1 97 ? 24.754 -20.139 5.975 1.00 14.24 98 PHE A O 1
ATOM 800 N N . CYS A 1 98 ? 23.942 -22.051 5.119 1.00 11.26 99 CYS A N 1
ATOM 801 C CA . CYS A 1 98 ? 25.200 -22.436 4.495 1.00 14.10 99 CYS A CA 1
ATOM 802 C C . CYS A 1 98 ? 25.207 -21.997 3.043 1.00 13.07 99 CYS A C 1
ATOM 803 O O . CYS A 1 98 ? 24.288 -22.322 2.297 1.00 14.41 99 CYS A O 1
ATOM 806 N N . PHE A 1 99 ? 26.238 -21.258 2.645 1.00 11.19 100 PHE A N 1
ATOM 807 C CA . PHE A 1 99 ? 26.339 -20.771 1.273 1.00 10.79 100 PHE A CA 1
ATOM 808 C C . PHE A 1 99 ? 27.245 -21.664 0.426 1.00 12.31 100 PHE A C 1
ATOM 809 O O . PHE A 1 99 ? 28.078 -22.401 0.957 1.00 13.75 100 PHE A O 1
ATOM 817 N N . THR A 1 100 ? 27.080 -21.589 -0.892 1.00 13.08 101 THR A N 1
ATOM 818 C CA . THR A 1 100 ? 27.840 -22.441 -1.806 1.00 12.79 101 THR A CA 1
ATOM 819 C C . THR A 1 100 ? 29.336 -22.138 -1.801 1.00 13.90 101 THR A C 1
ATOM 820 O O . THR A 1 100 ? 30.127 -22.931 -2.308 1.00 13.08 101 THR A O 1
ATOM 824 N N . ASP A 1 101 ? 29.725 -20.996 -1.243 1.00 14.10 102 ASP A N 1
ATOM 825 C CA . ASP A 1 101 ? 31.137 -20.626 -1.200 1.00 15.07 102 ASP A CA 1
ATOM 826 C C . ASP A 1 101 ? 31.837 -21.083 0.082 1.00 12.35 102 ASP A C 1
ATOM 827 O O . ASP A 1 101 ? 32.971 -20.690 0.345 1.00 13.68 102 ASP A O 1
ATOM 832 N N . GLY A 1 102 ? 31.162 -21.904 0.879 1.00 12.43 103 GLY A N 1
ATOM 833 C CA . GLY A 1 102 ? 31.775 -22.453 2.077 1.00 14.30 103 GLY A CA 1
ATOM 834 C C . GLY A 1 102 ? 31.676 -21.552 3.296 1.00 14.59 103 GLY A C 1
ATOM 835 O O . GLY A 1 102 ? 32.189 -21.890 4.366 1.00 17.00 103 GLY A O 1
ATOM 836 N N . SER A 1 103 ? 31.027 -20.403 3.137 1.00 13.25 104 SER A N 1
ATOM 837 C CA . SER A 1 103 ? 30.757 -19.522 4.270 1.00 12.08 104 SER A CA 1
ATOM 838 C C . SER A 1 103 ? 29.352 -19.768 4.799 1.00 11.82 104 SER A C 1
ATOM 839 O O . SER A 1 103 ? 28.556 -20.475 4.174 1.00 12.55 104 SER A O 1
ATOM 842 N N . GLU A 1 104 ? 29.062 -19.196 5.961 1.00 10.83 105 GLU A N 1
ATOM 843 C CA . GLU A 1 104 ? 27.794 -19.414 6.640 1.00 11.41 105 GLU A CA 1
ATOM 844 C C . GLU A 1 104 ? 27.308 -18.131 7.274 1.00 12.12 105 GLU A C 1
ATOM 845 O O . GLU A 1 104 ? 28.104 -17.331 7.763 1.00 14.21 105 GLU A O 1
ATOM 851 N N . LEU A 1 105 ? 25.991 -17.954 7.286 1.00 9.32 106 LEU A N 1
ATOM 852 C CA . LEU A 1 105 ? 25.359 -16.944 8.119 1.00 11.82 106 LEU A CA 1
ATOM 853 C C . LEU A 1 105 ? 24.802 -17.657 9.343 1.00 12.37 106 LEU A C 1
ATOM 854 O O . LEU A 1 105 ? 23.934 -18.520 9.219 1.00 13.84 106 LEU A O 1
ATOM 859 N N . ARG A 1 106 ? 25.312 -17.313 10.521 1.00 13.02 107 ARG A N 1
ATOM 860 C CA . ARG A 1 106 ? 24.915 -18.002 11.745 1.00 11.84 107 ARG A CA 1
ATOM 861 C C . ARG A 1 106 ? 24.110 -17.120 12.676 1.00 14.05 107 ARG A C 1
ATOM 862 O O . ARG A 1 106 ? 24.470 -15.968 12.920 1.00 15.42 107 ARG A O 1
ATOM 870 N N . TYR A 1 107 ? 23.033 -17.684 13.210 1.00 11.59 108 TYR A N 1
ATOM 871 C CA . TYR A 1 107 ? 22.220 -17.006 14.206 1.00 12.67 108 TYR A CA 1
ATOM 872 C C . TYR A 1 107 ? 22.451 -17.602 15.594 1.00 15.70 108 TYR A C 1
ATOM 873 O O . TYR A 1 107 ? 22.217 -18.791 15.808 1.00 14.40 108 TYR A O 1
ATOM 882 N N A ARG A 1 108 ? 22.929 -16.772 16.516 0.50 15.95 109 ARG A N 1
ATOM 883 N N B ARG A 1 108 ? 22.889 -16.760 16.529 0.50 15.65 109 ARG A N 1
ATOM 884 C CA A ARG A 1 108 ? 23.130 -17.176 17.903 0.50 15.42 109 ARG A CA 1
ATOM 885 C CA B ARG A 1 108 ? 23.162 -17.167 17.909 0.50 16.56 109 ARG A CA 1
ATOM 886 C C A ARG A 1 108 ? 22.103 -16.471 18.775 0.50 17.89 109 ARG A C 1
ATOM 887 C C B ARG A 1 108 ? 22.279 -16.395 18.891 0.50 16.03 109 ARG A C 1
ATOM 888 O O A ARG A 1 108 ? 21.641 -15.381 18.438 0.50 18.65 109 ARG A O 1
ATOM 889 O O B ARG A 1 108 ? 22.096 -15.187 18.745 0.50 16.59 109 ARG A O 1
ATOM 904 N N . ASP A 1 109 ? 21.748 -17.087 19.897 1.00 18.91 110 ASP A N 1
ATOM 9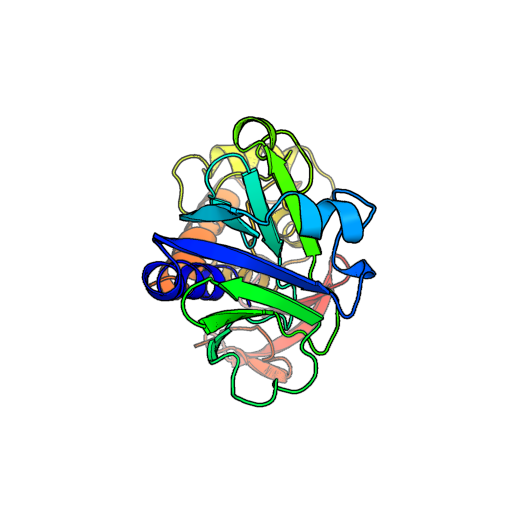05 C CA . ASP A 1 109 ? 20.769 -16.492 20.809 1.00 19.67 110 ASP A CA 1
ATOM 906 C C . ASP A 1 109 ? 20.712 -17.277 22.118 1.00 22.72 110 ASP A C 1
ATOM 907 O O . ASP A 1 109 ? 20.027 -18.294 22.210 1.00 24.46 110 ASP A O 1
ATOM 912 N N . VAL A 1 110 ? 21.428 -16.802 23.132 1.00 23.24 111 VAL A N 1
ATOM 913 C CA . VAL A 1 110 ? 21.490 -17.514 24.406 1.00 24.92 111 VAL A CA 1
ATOM 914 C C . VAL A 1 110 ? 20.102 -17.699 25.020 1.00 23.75 111 VAL A C 1
ATOM 915 O O . VAL A 1 110 ? 19.852 -18.682 25.718 1.00 28.15 111 VAL A O 1
ATOM 919 N N . ARG A 1 111 ? 19.199 -16.762 24.741 1.00 22.42 112 ARG A N 1
ATOM 920 C CA . ARG A 1 111 ? 17.855 -16.793 25.318 1.00 24.08 112 ARG A CA 1
ATOM 921 C C . ARG A 1 111 ? 16.817 -17.500 24.435 1.00 25.10 112 ARG A C 1
ATOM 922 O O . ARG A 1 111 ? 15.736 -17.851 24.905 1.00 24.01 112 ARG A O 1
ATOM 930 N N . LYS A 1 112 ? 17.140 -17.701 23.159 1.00 27.57 113 LYS A N 1
ATOM 931 C CA . LYS A 1 112 ? 16.238 -18.394 22.234 1.00 22.35 113 LYS A CA 1
ATOM 932 C C . LYS A 1 112 ? 14.902 -17.684 22.025 1.00 26.42 113 LYS A C 1
ATOM 933 O O . LYS A 1 112 ? 13.893 -18.330 21.746 1.00 29.69 113 LYS A O 1
ATOM 939 N N . PHE A 1 113 ? 14.887 -16.363 22.157 1.00 22.57 114 PHE A N 1
ATOM 940 C CA . PHE A 1 113 ? 13.648 -15.606 22.009 1.00 23.83 114 PHE A CA 1
ATOM 941 C C . PHE A 1 113 ? 13.423 -15.132 20.581 1.00 22.16 114 PHE A C 1
ATOM 942 O O . PHE A 1 113 ? 12.327 -14.694 20.231 1.00 24.51 114 PHE A O 1
ATOM 950 N N . GLY A 1 114 ? 14.462 -15.221 19.758 1.00 19.86 115 GLY A N 1
ATOM 951 C CA . GLY A 1 114 ? 14.387 -14.721 18.399 1.00 20.09 115 GLY A CA 1
ATOM 952 C C . GLY A 1 114 ? 13.392 -15.481 17.546 1.00 17.47 115 GLY A C 1
ATOM 953 O O . GLY A 1 114 ? 13.028 -16.612 17.860 1.00 18.46 115 GLY A O 1
ATOM 954 N N . THR A 1 115 ? 12.958 -14.857 16.456 1.00 13.74 116 THR A N 1
ATOM 955 C CA . THR A 1 115 ? 11.977 -15.467 15.563 1.00 14.85 116 THR A CA 1
ATOM 956 C C . THR A 1 115 ? 12.398 -15.345 14.105 1.00 15.26 116 THR A C 1
ATOM 957 O O . THR A 1 115 ? 13.116 -14.415 13.730 1.00 15.34 116 THR A O 1
ATOM 961 N N . MET A 1 116 ? 11.946 -16.293 13.288 1.00 14.57 117 MET A N 1
ATOM 962 C CA . MET A 1 116 ? 12.166 -16.248 11.844 1.00 13.13 117 MET A CA 1
ATOM 963 C C . MET A 1 116 ? 10.900 -16.625 11.084 1.00 13.11 117 MET A C 1
ATOM 964 O O . MET A 1 116 ? 10.261 -17.630 11.396 1.00 15.33 117 MET A O 1
ATOM 969 N N . HIS A 1 117 ? 10.541 -15.810 10.093 1.00 13.88 118 HIS A N 1
ATOM 970 C CA . HIS A 1 117 ? 9.407 -16.087 9.215 1.00 14.33 118 HIS A CA 1
ATOM 971 C C . HIS A 1 117 ? 9.866 -15.983 7.766 1.00 14.19 118 HIS A C 1
ATOM 972 O O . HIS A 1 117 ? 10.562 -15.037 7.410 1.00 16.32 118 HIS A O 1
ATOM 979 N N . VAL A 1 118 ? 9.469 -16.936 6.928 1.00 12.30 119 VAL A N 1
ATOM 980 C CA . VAL A 1 118 ? 9.746 -16.839 5.493 1.00 12.88 119 VAL A CA 1
ATOM 981 C C . VAL A 1 118 ? 8.457 -16.865 4.671 1.00 15.60 119 VAL A C 1
ATOM 982 O O . VAL A 1 118 ? 7.618 -17.751 4.845 1.00 16.20 119 VAL A O 1
ATOM 986 N N . TYR A 1 119 ? 8.305 -15.879 3.788 1.00 14.40 120 TYR A N 1
ATOM 987 C CA . TYR A 1 119 ? 7.189 -15.822 2.844 1.00 16.10 120 TYR A CA 1
ATOM 988 C C . TYR A 1 119 ? 7.712 -15.380 1.487 1.00 15.91 120 TYR A C 1
ATOM 989 O O . TYR A 1 119 ? 8.794 -14.807 1.397 1.00 17.79 120 TYR A O 1
ATOM 998 N N . ALA A 1 120 ? 6.935 -15.620 0.435 1.00 16.13 121 ALA A N 1
ATOM 999 C CA . ALA A 1 120 ? 7.227 -15.003 -0.851 1.00 16.29 121 ALA A CA 1
ATOM 1000 C C . ALA A 1 120 ? 7.345 -13.504 -0.614 1.00 16.12 121 ALA A C 1
ATOM 1001 O O . ALA A 1 120 ? 6.581 -12.932 0.164 1.00 17.39 121 ALA A O 1
ATOM 1003 N N . LYS A 1 121 ? 8.311 -12.868 -1.270 1.00 17.99 122 LYS A N 1
ATOM 1004 C CA . LYS A 1 121 ? 8.597 -11.457 -1.019 1.00 19.74 122 LYS A CA 1
ATOM 1005 C C . LYS A 1 121 ? 7.351 -10.572 -1.029 1.00 20.94 122 LYS A C 1
ATOM 1006 O O . LYS A 1 121 ? 7.194 -9.695 -0.176 1.00 22.97 122 LYS A O 1
ATOM 1012 N N . GLU A 1 122 ? 6.466 -10.824 -1.986 1.00 20.47 123 GLU A N 1
ATOM 1013 C CA . GLU A 1 122 ? 5.287 -9.993 -2.190 1.00 20.78 123 GLU A CA 1
ATOM 1014 C C . GLU A 1 122 ? 4.251 -10.128 -1.068 1.00 25.66 123 GLU A C 1
ATOM 1015 O O . GLU A 1 122 ? 3.350 -9.297 -0.945 1.00 28.06 123 GLU A O 1
ATOM 1021 N N . GLU A 1 123 ? 4.389 -11.168 -0.249 1.00 21.54 124 GLU A N 1
ATOM 1022 C CA . GLU A 1 123 ? 3.450 -11.418 0.843 1.00 22.92 124 GLU A CA 1
ATOM 1023 C C . GLU A 1 123 ? 3.957 -10.939 2.201 1.00 22.13 124 GLU A C 1
ATOM 1024 O O . GLU A 1 123 ? 3.167 -10.711 3.115 1.00 21.81 124 GLU A O 1
ATOM 1030 N N . ALA A 1 124 ? 5.272 -10.800 2.334 1.00 20.48 125 ALA A N 1
ATOM 1031 C CA . ALA A 1 124 ? 5.885 -10.534 3.633 1.00 20.44 125 ALA A CA 1
ATOM 1032 C C . ALA A 1 124 ? 5.272 -9.350 4.380 1.00 24.18 125 ALA A C 1
ATOM 1033 O O . ALA A 1 124 ? 5.008 -9.438 5.577 1.00 21.78 125 ALA A O 1
ATOM 1035 N N . ASP A 1 125 ? 5.045 -8.246 3.677 1.00 18.64 126 ASP A N 1
ATOM 1036 C CA . ASP A 1 125 ? 4.564 -7.032 4.332 1.00 22.41 126 ASP A CA 1
ATOM 1037 C C . ASP A 1 125 ? 3.129 -7.124 4.852 1.00 25.72 126 ASP A C 1
ATOM 1038 O O . ASP A 1 125 ? 2.726 -6.324 5.694 1.00 29.47 126 ASP A O 1
ATOM 1043 N N . ARG A 1 126 ? 2.357 -8.087 4.359 1.00 23.44 127 ARG A N 1
ATOM 1044 C CA A ARG A 1 126 ? 0.969 -8.235 4.789 0.50 29.37 127 ARG A CA 1
ATOM 1045 C CA B ARG A 1 126 ? 0.970 -8.232 4.794 0.50 29.36 127 ARG A CA 1
ATOM 1046 C C . ARG A 1 126 ? 0.762 -9.473 5.658 1.00 27.86 127 ARG A C 1
ATOM 1047 O O . ARG A 1 126 ? -0.370 -9.907 5.877 1.00 34.65 127 ARG A O 1
ATOM 1062 N N . ARG A 1 127 ? 1.862 -10.032 6.152 1.00 24.38 128 ARG A N 1
ATOM 1063 C CA A ARG A 1 127 ? 1.824 -11.205 7.020 0.50 22.40 128 ARG A CA 1
ATOM 1064 C CA B ARG A 1 127 ? 1.804 -11.192 7.030 0.50 22.06 128 ARG A CA 1
ATOM 1065 C C . ARG A 1 127 ? 2.552 -10.909 8.324 1.00 23.18 128 ARG A C 1
ATOM 1066 O O . ARG A 1 127 ? 3.338 -9.966 8.396 1.00 21.28 128 ARG A O 1
ATOM 1081 N N . PRO A 1 128 ? 2.301 -11.721 9.363 1.00 25.16 129 PRO A N 1
ATOM 1082 C CA . PRO A 1 128 ? 3.087 -11.547 10.586 1.00 27.65 129 PRO A CA 1
ATOM 1083 C C . PRO A 1 128 ? 4.541 -11.868 10.275 1.00 23.67 129 PRO A C 1
ATOM 1084 O O . PRO A 1 128 ? 4.802 -12.729 9.436 1.00 20.27 129 PRO A O 1
ATOM 1088 N N . PRO A 1 129 ? 5.486 -11.205 10.950 1.00 20.79 130 PRO A N 1
ATOM 1089 C CA . PRO A 1 129 ? 5.278 -10.236 12.027 1.00 18.92 130 PRO A CA 1
ATOM 1090 C C . PRO A 1 129 ? 5.307 -8.788 11.543 1.00 22.61 130 PRO A C 1
ATOM 1091 O O . PRO A 1 129 ? 5.311 -7.878 12.369 1.00 23.77 130 PRO A O 1
ATOM 1095 N N . LEU A 1 130 ? 5.337 -8.575 10.233 1.00 18.86 131 LEU A N 1
ATOM 1096 C CA . LEU A 1 130 ? 5.434 -7.221 9.691 1.00 16.21 131 LEU A CA 1
ATOM 1097 C C . LEU A 1 130 ? 4.076 -6.543 9.558 1.00 20.41 131 LEU A C 1
ATOM 1098 O O . LEU A 1 130 ? 3.981 -5.317 9.584 1.00 20.80 131 LEU A O 1
ATOM 1103 N N . ALA A 1 131 ? 3.029 -7.344 9.400 1.00 23.01 132 ALA A N 1
ATOM 1104 C CA . ALA A 1 131 ? 1.685 -6.805 9.283 1.00 24.64 132 ALA A CA 1
ATOM 1105 C C . ALA A 1 131 ? 1.355 -5.960 10.506 1.00 27.34 132 ALA A C 1
ATOM 1106 O O . ALA A 1 131 ? 1.620 -6.365 11.639 1.00 33.91 132 ALA A O 1
ATOM 1108 N N . GLU A 1 132 ? 0.792 -4.781 10.265 1.00 31.20 133 GLU A N 1
ATOM 1109 C CA . GLU A 1 132 ? 0.350 -3.886 11.334 1.00 29.07 133 GLU A CA 1
ATOM 1110 C C . GLU A 1 132 ? 1.477 -3.083 11.983 1.00 26.35 133 GLU A C 1
ATOM 1111 O O . GLU A 1 132 ? 1.220 -2.240 12.842 1.00 24.74 133 GLU A O 1
ATOM 1117 N N . LEU A 1 133 ? 2.718 -3.338 11.577 1.00 22.37 134 LEU A N 1
ATOM 1118 C CA . LEU A 1 133 ? 3.847 -2.575 12.102 1.00 21.61 134 LEU A CA 1
ATOM 1119 C C . LEU A 1 133 ? 3.663 -1.088 11.809 1.00 25.20 134 LEU A C 1
ATOM 1120 O O . LEU A 1 133 ? 3.349 -0.701 10.682 1.00 26.87 134 LEU A O 1
ATOM 1125 N N . GLY A 1 134 ? 3.850 -0.258 12.831 1.00 22.79 135 GLY A N 1
ATOM 1126 C CA . GLY A 1 134 ? 3.701 1.178 12.686 1.00 30.46 135 GLY A CA 1
ATOM 1127 C C . GLY A 1 134 ? 4.815 1.807 11.872 1.00 28.72 135 GLY A C 1
ATOM 1128 O O . GLY A 1 134 ? 5.727 1.115 11.422 1.00 25.16 135 GLY A O 1
ATOM 1129 N N . PRO A 1 135 ? 4.753 3.134 11.684 1.00 25.31 136 PRO A N 1
ATOM 1130 C CA . PRO A 1 135 ? 5.734 3.849 10.862 1.00 23.41 136 PRO A CA 1
ATOM 1131 C C . PRO A 1 135 ? 7.116 3.903 11.504 1.00 22.88 136 PRO A C 1
ATOM 1132 O O . PRO A 1 135 ? 7.234 3.857 12.732 1.00 24.53 136 PRO A O 1
ATOM 1136 N N . GLU A 1 136 ? 8.148 4.004 10.673 1.00 24.05 137 GLU A N 1
ATOM 1137 C CA . GLU A 1 136 ? 9.508 4.213 11.156 1.00 21.89 137 GLU A CA 1
ATOM 1138 C C . GLU A 1 136 ? 9.581 5.512 11.953 1.00 22.96 137 GLU A C 1
ATOM 1139 O O . GLU A 1 136 ? 9.077 6.542 11.507 1.00 23.96 137 GLU A O 1
ATOM 1145 N N . PRO A 1 137 ? 10.209 5.471 13.137 1.00 22.43 138 PRO A N 1
ATOM 1146 C CA . PRO A 1 137 ? 10.277 6.676 13.971 1.00 21.79 138 PRO A CA 1
ATOM 1147 C C . PRO A 1 137 ? 10.999 7.829 13.278 1.00 26.82 138 PRO A C 1
ATOM 1148 O O . PRO A 1 137 ? 10.753 8.987 13.609 1.00 26.45 138 PRO A O 1
ATOM 1152 N N . LEU A 1 138 ? 11.870 7.516 12.323 1.00 28.60 139 LEU A N 1
ATOM 1153 C CA . LEU A 1 138 ? 12.647 8.544 11.639 1.00 27.38 139 LEU A CA 1
ATOM 1154 C C . LEU A 1 138 ? 12.050 8.934 10.288 1.00 32.74 139 LEU A C 1
ATOM 1155 O O . LEU A 1 138 ? 12.661 9.684 9.528 1.00 36.79 139 LEU A O 1
ATOM 1160 N N . SER A 1 139 ? 10.858 8.424 9.992 1.00 31.04 140 SER A N 1
ATOM 1161 C CA . SER A 1 139 ? 10.185 8.751 8.739 1.00 32.93 140 SER A CA 1
ATOM 1162 C C . SER A 1 139 ? 9.140 9.840 8.948 1.00 38.24 140 SER A C 1
ATOM 1163 O O . SER A 1 139 ? 8.587 9.976 10.040 1.00 34.71 140 SER A O 1
ATOM 1166 N N . PRO A 1 140 ? 8.859 10.622 7.895 1.00 41.65 141 PRO A N 1
ATOM 1167 C CA . PRO A 1 140 ? 7.808 11.639 7.984 1.00 42.69 141 PRO A CA 1
ATOM 1168 C C . PRO A 1 140 ? 6.448 11.006 8.266 1.00 36.17 141 PRO A C 1
ATOM 1169 O O . PRO A 1 140 ? 5.521 11.703 8.679 1.00 39.39 141 PRO A O 1
ATOM 1173 N N . ALA A 1 141 ? 6.342 9.697 8.052 1.00 32.75 142 ALA A N 1
ATOM 1174 C CA . ALA A 1 141 ? 5.109 8.967 8.330 1.00 30.68 142 ALA A CA 1
ATOM 1175 C C . ALA A 1 141 ? 4.809 8.937 9.827 1.00 36.18 142 ALA A C 1
ATOM 1176 O O . ALA A 1 141 ? 3.654 8.818 10.235 1.00 37.89 142 ALA A O 1
ATOM 1178 N N . PHE A 1 142 ? 5.854 9.034 10.643 1.00 33.13 143 PHE A N 1
ATOM 1179 C CA . PHE A 1 142 ? 5.671 9.191 12.080 1.00 29.15 143 PHE A CA 1
ATOM 1180 C C . PHE A 1 142 ? 5.710 10.674 12.419 1.00 27.94 143 PHE A C 1
ATOM 1181 O O . PHE A 1 142 ? 6.778 11.282 12.481 1.00 30.10 143 PHE A O 1
ATOM 1189 N N . SER A 1 143 ? 4.532 11.254 12.623 1.00 34.37 144 SER A N 1
ATOM 1190 C CA . SER A 1 143 ? 4.412 12.685 12.862 1.00 31.55 144 SER A CA 1
ATOM 1191 C C . SER A 1 143 ? 3.739 12.959 14.200 1.00 30.44 144 SER A C 1
ATOM 1192 O O . SER A 1 143 ? 3.119 12.069 14.780 1.00 30.77 144 SER A O 1
ATOM 1195 N N . PRO A 1 144 ? 3.864 14.199 14.699 1.00 35.35 145 PRO A N 1
ATOM 1196 C CA . PRO A 1 144 ? 3.134 14.580 15.909 1.00 37.18 145 PRO A CA 1
ATOM 1197 C C . PRO A 1 144 ? 1.640 14.320 15.749 1.00 34.22 145 PRO A C 1
ATOM 1198 O O . PRO A 1 144 ? 0.982 13.915 16.705 1.00 35.17 145 PRO A O 1
ATOM 1202 N N . ALA A 1 145 ? 1.117 14.543 14.546 1.00 37.43 146 ALA A N 1
ATOM 1203 C CA . ALA A 1 145 ? -0.301 14.328 14.280 1.00 41.60 146 ALA A CA 1
ATOM 1204 C C . ALA A 1 145 ? -0.684 12.864 14.463 1.00 41.58 146 ALA A C 1
ATOM 1205 O O . ALA A 1 145 ? -1.701 12.552 15.083 1.00 38.86 146 ALA A O 1
ATOM 1207 N N . VAL A 1 146 ? 0.134 11.969 13.917 1.00 39.72 147 VAL A N 1
ATOM 1208 C CA . VAL A 1 146 ? -0.102 10.536 14.048 1.00 42.15 147 VAL A CA 1
ATOM 1209 C C . VAL A 1 146 ? -0.021 10.106 15.509 1.00 34.84 147 VAL A C 1
ATOM 1210 O O . VAL A 1 146 ? -0.839 9.316 15.982 1.00 36.28 147 VAL A O 1
ATOM 1214 N N . LEU A 1 147 ? 0.969 10.635 16.219 1.00 31.98 148 LEU A N 1
ATOM 1215 C CA . LEU A 1 147 ? 1.148 10.321 17.629 1.00 32.13 148 LEU A CA 1
ATOM 1216 C C . LEU A 1 147 ? -0.040 10.817 18.448 1.00 33.90 148 LEU A C 1
ATOM 1217 O O . LEU A 1 147 ? -0.556 10.102 19.308 1.00 32.28 148 LEU A O 1
ATOM 1222 N N . ALA A 1 148 ? -0.473 12.042 18.171 1.00 32.22 149 ALA A N 1
ATOM 1223 C CA . ALA A 1 148 ? -1.597 12.637 18.885 1.00 39.60 149 ALA A CA 1
ATOM 1224 C C . ALA A 1 148 ? -2.878 11.833 18.687 1.00 37.74 149 ALA A C 1
ATOM 1225 O O . ALA A 1 148 ? -3.652 11.644 19.626 1.00 36.21 149 ALA A O 1
ATOM 1227 N N . GLU A 1 149 ? -3.095 11.360 17.464 1.00 37.29 150 GLU A N 1
ATOM 1228 C CA . GLU A 1 149 ? -4.293 10.593 17.140 1.00 43.98 150 GLU A CA 1
ATOM 1229 C C . GLU A 1 149 ? -4.383 9.304 17.951 1.00 41.57 150 GLU A C 1
ATOM 1230 O O . GLU A 1 149 ? -5.462 8.917 18.397 1.00 40.90 150 GLU A O 1
ATOM 1236 N N . ARG A 1 150 ? -3.248 8.638 18.138 1.00 35.41 151 ARG A N 1
ATOM 1237 C CA . ARG A 1 150 ? -3.216 7.403 18.911 1.00 33.97 151 ARG A CA 1
ATOM 1238 C C . ARG A 1 150 ? -3.357 7.682 20.406 1.00 33.00 151 ARG A C 1
ATOM 1239 O O . ARG A 1 150 ? -3.992 6.918 21.133 1.00 34.76 151 ARG A O 1
ATOM 1247 N N . ALA A 1 151 ? -2.764 8.783 20.856 1.00 31.98 152 ALA A N 1
ATOM 1248 C CA . ALA A 1 151 ? -2.764 9.129 22.274 1.00 31.97 152 ALA A CA 1
ATOM 1249 C C . ALA A 1 151 ? -4.164 9.424 22.806 1.00 38.06 152 ALA A C 1
ATOM 1250 O O . ALA A 1 151 ? -4.524 8.995 23.904 1.00 37.13 152 ALA A O 1
ATOM 1252 N N . VAL A 1 152 ? -4.951 10.156 22.024 1.00 37.06 153 VAL A N 1
ATOM 1253 C CA . VAL A 1 152 ? -6.278 10.581 22.459 1.00 47.61 153 VAL A CA 1
ATOM 1254 C C . VAL A 1 152 ? -7.282 9.432 22.500 1.00 50.98 153 VAL A C 1
ATOM 1255 O O . VAL A 1 152 ? -8.254 9.476 23.255 1.00 49.01 153 VAL A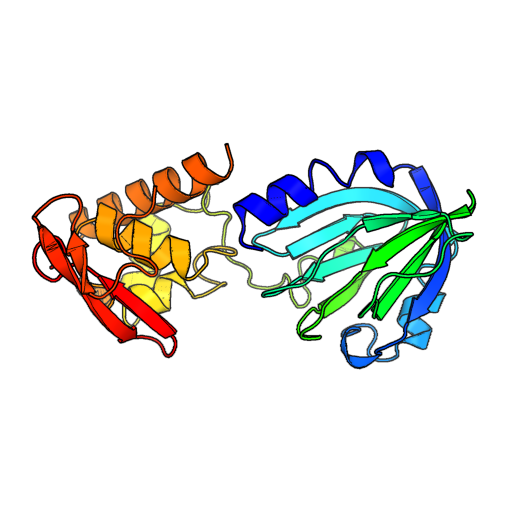 O 1
ATOM 1259 N N . LYS A 1 153 ? -7.042 8.404 21.693 1.00 51.58 154 LYS A N 1
ATOM 1260 C CA . LYS A 1 153 ? -7.997 7.310 21.544 1.00 58.69 154 LYS A CA 1
ATOM 1261 C C . LYS A 1 153 ? -7.791 6.180 22.550 1.00 57.17 154 LYS A C 1
ATOM 1262 O O . LYS A 1 153 ? -8.515 5.185 22.523 1.00 61.92 154 LYS A O 1
ATOM 1268 N N . THR A 1 154 ? -6.812 6.330 23.435 1.00 46.50 155 THR A N 1
ATOM 1269 C CA . THR A 1 154 ? -6.484 5.259 24.371 1.00 38.30 155 THR A CA 1
ATOM 1270 C C . THR A 1 154 ? -6.555 5.702 25.830 1.00 38.76 155 THR A C 1
ATOM 1271 O O . THR A 1 154 ? -6.486 6.892 26.135 1.00 38.64 155 THR A O 1
ATOM 1275 N N . LYS A 1 155 ? -6.698 4.732 26.727 1.00 43.66 156 LYS A N 1
ATOM 1276 C CA . LYS A 1 155 ? -6.702 5.004 28.160 1.00 48.03 156 LYS A CA 1
ATOM 1277 C C . LYS A 1 155 ? -5.388 4.553 28.791 1.00 37.03 156 LYS A C 1
ATOM 1278 O O . LYS A 1 155 ? -5.193 4.672 30.000 1.00 38.83 156 LYS A O 1
ATOM 1284 N N . ARG A 1 156 ? -4.489 4.040 27.957 1.00 31.61 157 ARG A N 1
ATOM 1285 C CA A ARG A 1 156 ? -3.205 3.532 28.424 0.50 28.72 157 ARG A CA 1
ATOM 1286 C CA B ARG A 1 156 ? -3.201 3.535 28.422 0.50 28.72 157 ARG A CA 1
ATOM 1287 C C . ARG A 1 156 ? -2.247 4.667 28.776 1.00 29.96 157 ARG A C 1
ATOM 1288 O O . ARG A 1 156 ? -2.507 5.830 28.472 1.00 30.34 157 ARG A O 1
ATOM 1303 N N . SER A 1 157 ? -1.137 4.316 29.416 1.00 27.97 158 SER A N 1
ATOM 1304 C CA . SER A 1 157 ? -0.111 5.292 29.755 1.00 30.17 158 SER A CA 1
ATOM 1305 C C . SER A 1 157 ? 0.655 5.668 28.495 1.00 26.25 158 SER A C 1
ATOM 1306 O O . SER A 1 157 ? 0.616 4.948 27.494 1.00 24.70 158 SER A O 1
ATOM 1309 N N . VAL A 1 158 ? 1.356 6.794 28.543 1.00 29.29 159 VAL A N 1
ATOM 1310 C CA . VAL A 1 158 ? 2.145 7.233 27.401 1.00 26.20 159 VAL A CA 1
ATOM 1311 C C . VAL A 1 158 ? 3.276 6.245 27.105 1.00 25.59 159 VAL A C 1
ATOM 1312 O O . VAL A 1 158 ? 3.619 6.015 25.945 1.00 23.21 159 VAL A O 1
ATOM 1316 N N . LYS A 1 159 ? 3.846 5.650 28.149 1.00 22.45 160 LYS A N 1
ATOM 1317 C CA . LYS A 1 159 ? 4.884 4.642 27.951 1.00 19.45 160 LYS A CA 1
ATOM 1318 C C . LYS A 1 159 ? 4.341 3.430 27.200 1.00 23.95 160 LYS A C 1
ATOM 1319 O O . LYS A 1 159 ? 4.961 2.951 26.249 1.00 23.21 160 LYS A O 1
ATOM 1325 N N . ALA A 1 160 ? 3.183 2.940 27.629 1.00 25.83 161 ALA A N 1
ATOM 1326 C CA . ALA A 1 160 ? 2.540 1.812 26.964 1.00 28.09 161 ALA A CA 1
ATOM 1327 C C . ALA A 1 160 ? 2.294 2.122 25.491 1.00 26.11 161 ALA A C 1
ATOM 1328 O O . ALA A 1 160 ? 2.450 1.256 24.628 1.00 25.55 161 ALA A O 1
ATOM 1330 N N . LEU A 1 161 ? 1.910 3.363 25.211 1.00 24.01 162 LEU A N 1
ATOM 1331 C CA . LEU A 1 161 ? 1.649 3.793 23.843 1.00 25.42 162 LEU A CA 1
ATOM 1332 C C . LEU A 1 161 ? 2.902 3.706 22.978 1.00 28.32 162 LEU A C 1
ATOM 1333 O O . LEU A 1 161 ? 2.864 3.181 21.866 1.00 24.93 162 LEU A O 1
ATOM 1338 N N . LEU A 1 162 ? 4.012 4.224 23.492 1.00 24.45 163 LEU A N 1
ATOM 1339 C CA . LEU A 1 162 ? 5.252 4.271 22.728 1.00 19.30 163 LEU A CA 1
ATOM 1340 C C . LEU A 1 162 ? 5.844 2.881 22.506 1.00 21.35 163 LEU A C 1
ATOM 1341 O O . LEU A 1 162 ? 6.565 2.659 21.537 1.00 23.18 163 LEU A O 1
ATOM 1346 N N . LEU A 1 163 ? 5.538 1.950 23.406 1.00 24.42 164 LEU A N 1
ATOM 1347 C CA . LEU A 1 163 ? 6.025 0.579 23.279 1.00 26.66 164 LEU A CA 1
ATOM 1348 C C . LEU A 1 163 ? 5.194 -0.218 22.278 1.00 26.05 164 LEU A C 1
ATOM 1349 O O . LEU A 1 163 ? 5.584 -1.310 21.866 1.00 27.17 164 LEU A O 1
ATOM 1354 N N . ASP A 1 164 ? 4.049 0.335 21.892 1.00 22.69 165 ASP A N 1
ATOM 1355 C CA . ASP A 1 164 ? 3.135 -0.339 20.975 1.00 24.84 165 ASP A CA 1
ATOM 1356 C C . ASP A 1 164 ? 3.690 -0.335 19.554 1.00 24.47 165 ASP A C 1
ATOM 1357 O O . ASP A 1 164 ? 3.838 0.720 18.938 1.00 23.88 165 ASP A O 1
ATOM 1362 N N . CYS A 1 165 ? 3.989 -1.523 19.036 1.00 25.35 166 CYS A N 1
ATOM 1363 C CA . CYS A 1 165 ? 4.611 -1.656 17.722 1.00 23.58 166 CYS A CA 1
ATOM 1364 C C . CYS A 1 165 ? 3.734 -1.123 16.588 1.00 24.66 166 CYS A C 1
ATOM 1365 O O . CYS A 1 165 ? 4.233 -0.817 15.505 1.00 25.34 166 CYS A O 1
ATOM 1368 N N . THR A 1 166 ? 2.431 -1.020 16.833 1.00 21.68 167 THR A N 1
ATOM 1369 C CA . THR A 1 166 ? 1.509 -0.498 15.827 1.00 24.89 167 THR A CA 1
ATOM 1370 C C . THR A 1 166 ? 1.520 1.027 15.810 1.00 27.95 167 THR A C 1
ATOM 1371 O O . THR A 1 166 ? 1.106 1.650 14.833 1.00 28.91 167 THR A O 1
ATOM 1375 N N . VAL A 1 167 ? 1.991 1.622 16.900 1.00 27.68 168 VAL A N 1
ATOM 1376 C CA . VAL A 1 167 ? 2.069 3.074 17.009 1.00 24.81 168 VAL A CA 1
ATOM 1377 C C . VAL A 1 167 ? 3.322 3.592 16.315 1.00 26.29 168 VAL A C 1
ATOM 1378 O O . VAL A 1 167 ? 3.268 4.531 15.519 1.00 25.79 168 VAL A O 1
ATOM 1382 N N . VAL A 1 168 ? 4.450 2.964 16.623 1.00 23.07 169 VAL A N 1
ATOM 1383 C CA . VAL A 1 168 ? 5.730 3.341 16.043 1.00 23.80 169 VAL A CA 1
ATOM 1384 C C . VAL A 1 168 ? 6.633 2.109 16.027 1.00 22.78 169 VAL A C 1
ATOM 1385 O O . VAL A 1 168 ? 6.622 1.313 16.967 1.00 20.39 169 VAL A O 1
ATOM 1389 N N . ALA A 1 169 ? 7.390 1.940 14.948 1.00 20.65 170 ALA A N 1
ATOM 1390 C CA . ALA A 1 169 ? 8.126 0.699 14.715 1.00 19.70 170 ALA A CA 1
ATOM 1391 C C . ALA A 1 169 ? 9.410 0.551 15.532 1.00 20.09 170 ALA A C 1
ATOM 1392 O O . ALA A 1 169 ? 10.374 1.285 15.329 1.00 23.50 170 ALA A O 1
ATOM 1394 N N . GLY A 1 170 ? 9.411 -0.411 16.450 1.00 18.39 171 GLY A N 1
ATOM 1395 C CA . GLY A 1 170 ? 10.627 -0.827 17.133 1.00 18.83 171 GLY A CA 1
ATOM 1396 C C . GLY A 1 170 ? 11.271 0.183 18.064 1.00 23.73 171 GLY A C 1
ATOM 1397 O O . GLY A 1 170 ? 12.496 0.247 18.157 1.00 21.54 171 GLY A O 1
ATOM 1398 N N . PHE A 1 171 ? 10.449 0.960 18.762 1.00 20.34 172 PHE A N 1
ATOM 1399 C CA . PHE A 1 171 ? 10.944 1.944 19.719 1.00 22.97 172 PHE A CA 1
ATOM 1400 C C . PHE A 1 171 ? 11.047 1.295 21.098 1.00 23.27 172 PHE A C 1
ATOM 1401 O O . PHE A 1 171 ? 10.041 1.102 21.779 1.00 30.21 172 PHE A O 1
ATOM 1409 N N . GLY A 1 172 ? 12.269 0.971 21.508 1.00 19.95 173 GLY A N 1
ATOM 1410 C CA . GLY A 1 172 ? 12.490 0.132 22.674 1.00 20.69 173 GLY A CA 1
ATOM 1411 C C . GLY A 1 172 ? 12.410 0.805 24.033 1.00 21.23 173 GLY A C 1
ATOM 1412 O O . GLY A 1 172 ? 12.360 2.031 24.133 1.00 22.17 173 GLY A O 1
ATOM 1413 N N . ASN A 1 173 ? 12.408 -0.020 25.079 1.00 17.65 174 ASN A N 1
ATOM 1414 C CA . ASN A 1 173 ? 12.285 0.444 26.461 1.00 19.48 174 ASN A CA 1
ATOM 1415 C C . ASN A 1 173 ? 13.274 1.551 26.809 1.00 20.20 174 ASN A C 1
ATOM 1416 O O . ASN A 1 173 ? 12.897 2.580 27.374 1.00 20.50 174 ASN A O 1
ATOM 1421 N N . ILE A 1 174 ? 14.544 1.336 26.478 1.00 19.23 175 ILE A N 1
ATOM 1422 C CA . ILE A 1 174 ? 15.580 2.315 26.785 1.00 17.85 175 ILE A CA 1
ATOM 1423 C C . ILE A 1 174 ? 15.274 3.670 26.153 1.00 18.77 175 ILE A C 1
ATOM 1424 O O . ILE A 1 174 ? 15.421 4.710 26.796 1.00 19.47 175 ILE A O 1
ATOM 1429 N N . TYR A 1 175 ? 14.833 3.658 24.899 1.00 17.64 176 TYR A N 1
ATOM 1430 C CA . TYR A 1 175 ? 14.566 4.907 24.198 1.00 18.11 176 TYR A CA 1
ATOM 1431 C C . TYR A 1 175 ? 13.251 5.547 24.627 1.00 17.81 176 TYR A C 1
ATOM 1432 O O . TYR A 1 175 ? 13.123 6.770 24.616 1.00 18.99 176 TYR A O 1
ATOM 1441 N N . VAL A 1 176 ? 12.284 4.726 25.022 1.00 16.86 177 VAL A N 1
ATOM 1442 C CA . VAL A 1 176 ? 11.055 5.252 25.604 1.00 14.76 177 VAL A CA 1
ATOM 1443 C C . VAL A 1 176 ? 11.373 6.053 26.868 1.00 18.16 177 VAL A C 1
ATOM 1444 O O . VAL A 1 176 ? 10.971 7.208 26.995 1.00 19.50 177 VAL A O 1
ATOM 1448 N N . ASP A 1 177 ? 12.110 5.445 27.794 1.00 16.67 178 ASP A N 1
ATOM 1449 C CA . ASP A 1 177 ? 12.459 6.125 29.044 1.00 16.40 178 ASP A CA 1
ATOM 1450 C C . ASP A 1 177 ? 13.299 7.377 28.805 1.00 18.85 178 ASP A C 1
ATOM 1451 O O . ASP A 1 177 ? 13.046 8.422 29.403 1.00 16.59 178 ASP A O 1
ATOM 1456 N N . GLU A 1 178 ? 14.300 7.273 27.935 1.00 16.89 179 GLU A N 1
ATOM 1457 C CA . GLU A 1 178 ? 15.164 8.416 27.646 1.00 15.60 179 GLU A CA 1
ATOM 1458 C C . GLU A 1 178 ? 14.396 9.554 26.978 1.00 18.61 179 GLU A C 1
ATOM 1459 O O . GLU A 1 178 ? 14.579 10.721 27.330 1.00 17.60 179 GLU A O 1
ATOM 1465 N N . SER A 1 179 ? 13.539 9.213 26.021 1.00 17.04 180 SER A N 1
ATOM 1466 C CA . SER A 1 179 ? 12.762 10.217 25.298 1.00 16.42 180 SER A CA 1
ATOM 1467 C C . SER A 1 179 ? 11.784 10.936 26.220 1.00 19.38 180 SER A C 1
ATOM 1468 O O . SER A 1 179 ? 11.629 12.155 26.145 1.00 19.35 180 SER A O 1
ATOM 1471 N N . LEU A 1 180 ? 11.126 10.177 27.089 1.00 16.59 181 LEU A N 1
ATOM 1472 C CA . LEU A 1 180 ? 10.188 10.758 28.044 1.00 16.98 181 LEU A CA 1
ATOM 1473 C C . LEU A 1 180 ? 10.898 11.689 29.024 1.00 17.67 181 LEU A C 1
ATOM 1474 O O . LEU A 1 180 ? 10.373 12.743 29.382 1.00 17.44 181 LEU A O 1
ATOM 1479 N N . PHE A 1 181 ? 12.097 11.311 29.455 1.00 15.78 182 PHE A N 1
ATOM 1480 C CA . PHE A 1 181 ? 12.871 12.201 30.309 1.00 15.76 182 PHE A CA 1
ATOM 1481 C C . PHE A 1 181 ? 13.213 13.502 29.586 1.00 16.90 182 PHE A C 1
ATOM 1482 O O . PHE A 1 181 ? 13.024 14.594 30.124 1.00 17.55 182 PHE A O 1
ATOM 1490 N N . ARG A 1 182 ? 13.724 13.379 28.367 1.00 17.26 183 ARG A N 1
ATOM 1491 C CA . ARG A 1 182 ? 14.127 14.545 27.590 1.00 19.31 183 ARG A CA 1
ATOM 1492 C C . ARG A 1 182 ? 12.942 15.448 27.254 1.00 20.49 183 ARG A C 1
ATOM 1493 O O . ARG A 1 182 ? 13.106 16.655 27.064 1.00 23.89 183 ARG A O 1
ATOM 1501 N N . ALA A 1 183 ? 11.751 14.858 27.194 1.00 17.27 184 ALA A N 1
ATOM 1502 C CA . ALA A 1 183 ? 10.525 15.607 26.935 1.00 20.63 184 ALA A CA 1
ATOM 1503 C C . ALA A 1 183 ? 9.880 16.151 28.214 1.00 19.81 184 ALA A C 1
ATOM 1504 O O . ALA A 1 183 ? 8.959 16.964 28.146 1.00 22.01 184 ALA A O 1
ATOM 1506 N N . GLY A 1 184 ? 10.358 15.699 29.371 1.00 19.35 185 GLY A N 1
ATOM 1507 C CA . GLY A 1 184 ? 9.842 16.172 30.648 1.00 18.88 185 GLY A CA 1
ATOM 1508 C C . GLY A 1 184 ? 8.474 15.616 31.006 1.00 21.36 185 GLY A C 1
ATOM 1509 O O . GLY A 1 184 ? 7.675 16.280 31.669 1.00 20.66 185 GLY A O 1
ATOM 1510 N N . ILE A 1 185 ? 8.215 14.384 30.583 1.00 18.32 186 ILE A N 1
ATOM 1511 C CA . ILE A 1 185 ? 6.915 13.751 30.772 1.00 17.92 186 ILE A CA 1
ATOM 1512 C C . ILE A 1 185 ? 7.054 12.458 31.571 1.00 20.05 186 ILE A C 1
ATOM 1513 O O . ILE A 1 185 ? 7.853 11.592 31.218 1.00 19.98 186 ILE A O 1
ATOM 1518 N N . LEU A 1 186 ? 6.278 12.326 32.644 1.00 18.57 187 LEU A N 1
ATOM 1519 C CA . LEU A 1 186 ? 6.276 11.095 33.431 1.00 19.40 187 LEU A CA 1
ATOM 1520 C C . LEU A 1 186 ? 5.741 9.932 32.602 1.00 20.33 187 LEU A C 1
ATOM 1521 O O . LEU A 1 186 ? 4.751 10.079 31.889 1.00 20.64 187 LEU A O 1
ATOM 1526 N N . PRO A 1 187 ? 6.398 8.767 32.697 1.00 19.57 188 PRO A N 1
ATOM 1527 C CA . PRO A 1 187 ? 6.033 7.587 31.904 1.00 19.68 188 PRO A CA 1
ATOM 1528 C C . PRO A 1 187 ? 4.629 7.086 32.223 1.00 25.62 188 PRO A C 1
ATOM 1529 O O . PRO A 1 187 ? 3.971 6.506 31.356 1.00 26.12 188 PRO A O 1
ATOM 1533 N N . GLY A 1 188 ? 4.181 7.306 33.455 1.00 25.90 189 GLY A N 1
ATOM 1534 C CA . GLY A 1 188 ? 2.886 6.823 33.898 1.00 27.69 189 GLY A CA 1
ATOM 1535 C C . GLY A 1 188 ? 1.725 7.737 33.550 1.00 31.05 189 GLY A C 1
ATOM 1536 O O . GLY A 1 188 ? 0.571 7.414 33.831 1.00 33.36 189 GLY A O 1
ATOM 1537 N N . ARG A 1 189 ? 2.026 8.882 32.946 1.00 27.23 190 ARG A N 1
ATOM 1538 C CA . ARG A 1 189 ? 0.988 9.806 32.499 1.00 25.01 190 ARG A CA 1
ATOM 1539 C C . ARG A 1 189 ? 0.049 9.099 31.529 1.00 27.13 190 ARG A C 1
ATOM 1540 O O . ARG A 1 189 ? 0.500 8.394 30.630 1.00 26.19 190 ARG A O 1
ATOM 1548 N N . PRO A 1 190 ? -1.267 9.278 31.708 1.00 30.31 191 PRO A N 1
ATOM 1549 C CA . PRO A 1 190 ? -2.177 8.761 30.684 1.00 29.66 191 PRO A CA 1
ATOM 1550 C C . PRO A 1 190 ? -1.848 9.408 29.344 1.00 28.62 191 PRO A C 1
ATOM 1551 O O . PRO A 1 190 ? -1.663 10.624 29.289 1.00 28.16 191 PRO A O 1
ATOM 1555 N N . ALA A 1 191 ? -1.752 8.607 28.288 1.00 28.55 192 ALA A N 1
ATOM 1556 C CA . ALA A 1 191 ? -1.429 9.131 26.966 1.00 27.39 192 ALA A CA 1
ATOM 1557 C C . ALA A 1 191 ? -2.376 10.260 26.573 1.00 29.84 192 ALA A C 1
ATOM 1558 O O . ALA A 1 191 ? -1.962 11.248 25.963 1.00 28.11 192 ALA A O 1
ATOM 1560 N N . ALA A 1 192 ? -3.646 10.112 26.937 1.00 31.54 193 ALA A N 1
ATOM 1561 C CA . ALA A 1 192 ? -4.667 11.095 26.594 1.00 35.33 193 ALA A CA 1
ATOM 1562 C C . ALA A 1 192 ? -4.531 12.396 27.385 1.00 34.48 193 ALA A C 1
ATOM 1563 O O . ALA A 1 192 ? -5.182 13.391 27.065 1.00 36.58 193 ALA A O 1
ATOM 1565 N N . SER A 1 193 ? -3.688 12.389 28.414 1.00 31.52 194 SER A N 1
ATOM 1566 C CA . SER A 1 193 ? -3.516 13.565 29.266 1.00 35.15 194 SER A CA 1
ATOM 1567 C C . SER A 1 193 ? -2.495 14.548 28.697 1.00 32.37 194 SER A C 1
ATOM 1568 O O . SER A 1 193 ? -2.382 15.679 29.169 1.00 30.25 194 SER A O 1
ATOM 1571 N N . LEU A 1 194 ? -1.750 14.112 27.686 1.00 28.81 195 LEU A N 1
ATOM 1572 C CA . LEU A 1 194 ? -0.736 14.961 27.069 1.00 31.22 195 LEU A CA 1
ATOM 1573 C C . LEU A 1 194 ? -1.351 16.084 26.241 1.00 32.01 195 LEU A C 1
ATOM 1574 O O . LEU A 1 194 ? -2.257 15.856 25.438 1.00 33.21 195 LEU A O 1
ATOM 1579 N N . SER A 1 195 ? -0.847 17.297 26.442 1.00 34.30 196 SER A N 1
ATOM 1580 C CA . SER A 1 195 ? -1.268 18.443 25.649 1.00 40.07 196 SER A CA 1
ATOM 1581 C C . SER A 1 195 ? -0.670 18.356 24.251 1.00 39.89 196 SER A C 1
ATOM 1582 O O . SER A 1 195 ? 0.224 17.547 23.999 1.00 35.39 196 SER A O 1
ATOM 1585 N N . SER A 1 196 ? -1.164 19.192 23.345 1.00 37.39 197 SER A N 1
ATOM 1586 C CA . SER A 1 196 ? -0.605 19.272 22.003 1.00 42.90 197 SER A CA 1
ATOM 1587 C C . SER A 1 196 ? 0.868 19.649 22.088 1.00 38.02 197 SER A C 1
ATOM 1588 O O . SER A 1 196 ? 1.693 19.168 21.310 1.00 35.56 197 SER A O 1
ATOM 1591 N N . LYS A 1 197 ? 1.188 20.513 23.045 1.00 36.21 198 LYS A N 1
ATOM 1592 C CA . LYS A 1 197 ? 2.560 20.947 23.266 1.00 36.04 198 LYS A CA 1
ATOM 1593 C C . LYS A 1 197 ? 3.437 19.772 23.686 1.00 34.98 198 LYS A C 1
ATOM 1594 O O . LYS A 1 197 ? 4.549 19.606 23.185 1.00 32.75 198 LYS A O 1
ATOM 1600 N N . GLU A 1 198 ? 2.927 18.955 24.604 1.00 31.16 199 GLU A N 1
ATOM 1601 C CA . GLU A 1 198 ? 3.667 17.797 25.097 1.00 26.75 199 GLU A CA 1
ATOM 1602 C C . GLU A 1 198 ? 3.853 16.728 24.021 1.00 27.22 199 GLU A C 1
ATOM 1603 O O . GLU A 1 198 ? 4.903 16.092 23.948 1.00 27.32 199 GLU A O 1
ATOM 1609 N N . ILE A 1 199 ? 2.831 16.530 23.195 1.00 23.71 200 ILE A N 1
ATOM 1610 C CA . ILE A 1 199 ? 2.917 15.577 22.093 1.00 25.11 200 ILE A CA 1
ATOM 1611 C C . ILE A 1 199 ? 3.997 16.004 21.106 1.00 29.03 200 ILE A C 1
ATOM 1612 O O . ILE A 1 199 ? 4.804 15.189 20.659 1.00 27.50 200 ILE A O 1
ATOM 1617 N N . GLU A 1 200 ? 4.001 17.290 20.768 1.00 28.53 201 GLU A N 1
ATOM 1618 C CA . GLU A 1 200 ? 4.996 17.850 19.863 1.00 33.59 201 GLU A CA 1
ATOM 1619 C C . GLU A 1 200 ? 6.401 17.650 20.419 1.00 28.26 201 GLU A C 1
ATOM 1620 O O . GLU A 1 200 ? 7.301 17.193 19.713 1.00 28.47 201 GLU A O 1
ATOM 1626 N N . ARG A 1 201 ? 6.577 17.997 21.691 1.00 27.20 202 ARG A N 1
ATOM 1627 C CA . ARG A 1 201 ? 7.863 17.857 22.363 1.00 25.47 202 ARG A CA 1
ATOM 1628 C C . ARG A 1 201 ? 8.303 16.397 22.429 1.00 26.93 202 ARG A C 1
ATOM 1629 O O . ARG A 1 201 ? 9.472 16.080 22.200 1.00 26.40 202 ARG A O 1
ATOM 1637 N N . LEU A 1 202 ? 7.364 15.511 22.745 1.00 23.52 203 LEU A N 1
ATOM 1638 C CA . LEU A 1 202 ? 7.663 14.084 22.825 1.00 20.47 203 LEU A CA 1
ATOM 1639 C C . LEU A 1 202 ? 8.124 13.535 21.479 1.00 23.48 203 LEU A C 1
ATOM 1640 O O . LEU A 1 202 ? 9.123 12.825 21.405 1.00 21.53 203 LEU A O 1
ATOM 1645 N N . HIS A 1 203 ? 7.394 13.862 20.416 1.00 24.14 204 HIS A N 1
ATOM 1646 C CA . HIS A 1 203 ? 7.794 13.444 19.078 1.00 23.20 204 HIS A CA 1
ATOM 1647 C C . HIS A 1 203 ? 9.199 13.943 18.760 1.00 22.77 204 HIS A C 1
ATOM 1648 O O . HIS A 1 203 ? 10.034 13.198 18.244 1.00 23.64 204 HIS A O 1
ATOM 1655 N N . GLU A 1 204 ? 9.448 15.211 19.071 1.00 23.38 205 GLU A N 1
ATOM 1656 C CA . GLU A 1 204 ? 10.741 15.831 18.815 1.00 26.67 205 GLU A CA 1
ATOM 1657 C C . GLU A 1 204 ? 11.867 15.054 19.486 1.00 26.93 205 GLU A C 1
ATOM 1658 O O . GLU A 1 204 ? 12.881 14.746 18.860 1.00 24.35 205 GLU A O 1
ATOM 1664 N N . GLU A 1 205 ? 11.678 14.734 20.762 1.00 24.43 206 GLU A N 1
ATOM 1665 C CA . GLU A 1 205 ? 12.695 14.025 21.531 1.00 20.93 206 GLU A CA 1
ATOM 1666 C C . GLU A 1 205 ? 12.850 12.569 21.100 1.00 21.04 206 GLU A C 1
ATOM 1667 O O . GLU A 1 205 ? 13.955 12.028 21.118 1.00 22.52 206 GLU A O 1
ATOM 1673 N N . MET A 1 206 ? 11.746 11.935 20.717 1.00 19.78 207 MET A N 1
ATOM 1674 C CA . MET A 1 206 ? 11.806 10.568 20.209 1.00 19.08 207 MET A CA 1
ATOM 1675 C C . MET A 1 206 ? 12.692 10.509 18.972 1.00 21.26 207 MET A C 1
ATOM 1676 O O . MET A 1 206 ? 13.568 9.651 18.860 1.00 22.52 207 MET A O 1
ATOM 1681 N N . VAL A 1 207 ? 12.461 11.432 18.045 1.00 21.87 208 VAL A N 1
ATOM 1682 C CA . VAL A 1 207 ? 13.234 11.486 16.812 1.00 23.63 208 VAL A CA 1
ATOM 1683 C C . VAL A 1 207 ? 14.696 11.821 17.086 1.00 24.31 208 VAL A C 1
ATOM 1684 O O . VAL A 1 207 ? 15.600 11.192 16.537 1.00 24.07 208 VAL A O 1
ATOM 1688 N N . ALA A 1 208 ? 14.926 12.812 17.941 1.00 23.87 209 ALA A N 1
ATOM 1689 C CA . ALA A 1 208 ? 16.283 13.203 18.302 1.00 26.32 209 ALA A CA 1
ATOM 1690 C C . ALA A 1 208 ? 17.028 12.063 18.993 1.00 27.60 209 ALA A C 1
ATOM 1691 O O . ALA A 1 208 ? 18.172 11.767 18.659 1.00 27.78 209 ALA A O 1
ATOM 1693 N N . THR A 1 209 ? 16.371 11.423 19.955 1.00 24.29 210 THR A N 1
ATOM 1694 C CA . THR A 1 209 ? 17.015 10.385 20.751 1.00 21.20 210 THR A CA 1
ATOM 1695 C C . THR A 1 209 ? 17.430 9.193 19.899 1.00 23.52 210 THR A C 1
ATOM 1696 O O . THR A 1 209 ? 18.590 8.780 19.912 1.00 25.68 210 THR A O 1
ATOM 1700 N N . ILE A 1 210 ? 16.488 8.643 19.148 1.00 19.77 211 ILE A N 1
ATOM 1701 C CA . ILE A 1 210 ? 16.793 7.462 18.354 1.00 20.79 211 ILE A CA 1
ATOM 1702 C C . ILE A 1 210 ? 17.621 7.817 17.116 1.00 23.67 211 ILE A C 1
ATOM 1703 O O . ILE A 1 210 ? 18.440 7.018 16.659 1.00 24.86 211 ILE A O 1
ATOM 1708 N N . GLY A 1 211 ? 17.426 9.025 16.596 1.00 25.83 212 GLY A N 1
ATOM 1709 C CA . GLY A 1 211 ? 18.208 9.501 15.469 1.00 29.38 212 GLY A CA 1
ATOM 1710 C C . GLY A 1 211 ? 19.675 9.649 15.825 1.00 26.18 212 GLY A C 1
ATOM 1711 O O . GLY A 1 211 ? 20.555 9.255 15.057 1.00 30.63 212 GLY A O 1
ATOM 1712 N N . GLU A 1 212 ? 19.938 10.219 16.997 1.00 24.76 213 GLU A N 1
ATOM 1713 C CA . GLU A 1 212 ? 21.302 10.371 17.492 1.00 30.05 213 GLU A CA 1
ATOM 1714 C C . GLU A 1 212 ? 21.975 9.012 17.641 1.00 34.15 213 GLU A C 1
ATOM 1715 O O . GLU A 1 212 ? 23.160 8.856 17.344 1.00 31.28 213 GLU A O 1
ATOM 1721 N N . ALA A 1 213 ? 21.208 8.031 18.105 1.00 31.35 214 ALA A N 1
ATOM 1722 C CA . ALA A 1 213 ? 21.738 6.694 18.343 1.00 28.55 214 ALA A CA 1
ATOM 1723 C C . ALA A 1 213 ? 22.036 5.960 17.038 1.00 30.24 214 ALA A C 1
ATOM 1724 O O . ALA A 1 213 ? 23.034 5.247 16.933 1.00 29.07 214 ALA A O 1
ATOM 1726 N N . VAL A 1 214 ? 21.169 6.135 16.045 1.00 28.69 215 VAL A N 1
ATOM 1727 C CA . VAL A 1 214 ? 21.377 5.513 14.741 1.00 31.05 215 VAL A CA 1
ATOM 1728 C C . VAL A 1 214 ? 22.655 6.038 14.094 1.00 40.16 215 VAL A C 1
ATOM 1729 O O . VAL A 1 214 ? 23.375 5.296 13.424 1.00 40.16 215 VAL A O 1
ATOM 1733 N N . MET A 1 215 ? 22.936 7.319 14.307 1.00 37.56 216 MET A N 1
ATOM 1734 C CA . MET A 1 215 ? 24.142 7.938 13.767 1.00 46.40 216 MET A CA 1
ATOM 1735 C C . MET A 1 215 ? 25.390 7.451 14.497 1.00 48.97 216 MET A C 1
ATOM 1736 O O . MET A 1 215 ? 25.348 7.164 15.694 1.00 51.11 216 MET A O 1
ATOM 1741 N N . HIS A 1 237 ? 25.863 8.097 27.067 1.00 75.63 238 HIS A N 1
ATOM 1742 C CA . HIS A 1 237 ? 25.219 9.205 27.762 1.00 76.04 238 HIS A CA 1
ATOM 1743 C C . HIS A 1 237 ? 23.727 8.959 27.970 1.00 58.86 238 HIS A C 1
ATOM 1744 O O . HIS A 1 237 ? 22.895 9.438 27.199 1.00 59.04 238 HIS A O 1
ATOM 1751 N N . LEU A 1 238 ? 23.397 8.208 29.015 1.00 34.41 239 LEU A N 1
ATOM 1752 C CA . LEU A 1 238 ? 22.005 7.989 29.388 1.00 23.96 239 LEU A CA 1
ATOM 1753 C C . LEU A 1 238 ? 21.624 8.910 30.538 1.00 24.41 239 LEU A C 1
ATOM 1754 O O . LEU A 1 238 ? 22.439 9.188 31.416 1.00 26.99 239 LEU A O 1
ATOM 1759 N N . TYR A 1 239 ? 20.381 9.379 30.531 1.00 17.74 240 TYR A N 1
ATOM 1760 C CA . TYR A 1 239 ? 19.889 10.256 31.585 1.00 17.02 240 TYR A CA 1
ATOM 1761 C C . TYR A 1 239 ? 19.213 9.482 32.711 1.00 17.93 240 TYR A C 1
ATOM 1762 O O . TYR A 1 239 ? 19.361 9.828 33.885 1.00 18.41 240 TYR A O 1
ATOM 1771 N N . VAL A 1 240 ? 18.458 8.444 32.360 1.00 18.73 241 VAL A N 1
ATOM 1772 C CA . VAL A 1 240 ? 17.665 7.739 33.363 1.00 17.49 241 VAL A CA 1
ATOM 1773 C C . VAL A 1 240 ? 17.760 6.216 33.309 1.00 18.82 241 VAL A C 1
ATOM 1774 O O . VAL A 1 240 ? 17.742 5.558 34.348 1.00 17.92 241 VAL A O 1
ATOM 1778 N N . TYR A 1 241 ? 17.850 5.654 32.109 1.00 20.39 242 TYR A N 1
ATOM 1779 C CA . TYR A 1 241 ? 17.792 4.203 31.973 1.00 20.49 242 TYR A CA 1
ATOM 1780 C C . TYR A 1 241 ? 18.917 3.497 32.732 1.00 18.75 242 TYR A C 1
ATOM 1781 O O . TYR A 1 241 ? 20.099 3.725 32.472 1.00 23.40 242 TYR A O 1
ATOM 1790 N N . GLY A 1 242 ? 18.533 2.647 33.679 1.00 20.97 243 GLY A N 1
ATOM 1791 C CA . GLY A 1 242 ? 19.485 1.914 34.495 1.00 26.40 243 GLY A CA 1
ATOM 1792 C C . GLY A 1 242 ? 20.236 2.766 35.504 1.00 30.41 243 GLY A C 1
ATOM 1793 O O . GLY A 1 242 ? 21.230 2.319 36.079 1.00 28.26 243 GLY A O 1
ATOM 1794 N N . ARG A 1 243 ? 19.763 3.988 35.733 1.00 20.30 244 ARG A N 1
ATOM 1795 C CA . ARG A 1 243 ? 20.467 4.911 36.625 1.00 21.61 244 ARG A CA 1
ATOM 1796 C C . ARG A 1 243 ? 19.771 5.116 37.966 1.00 22.79 244 ARG A C 1
ATOM 1797 O O . ARG A 1 243 ? 20.090 6.055 38.692 1.00 21.90 244 ARG A O 1
ATOM 1805 N N . GLN A 1 244 ? 18.829 4.240 38.297 1.00 25.04 245 GLN A N 1
ATOM 1806 C CA . GLN A 1 244 ? 18.084 4.371 39.544 1.00 23.45 245 GLN A CA 1
ATOM 1807 C C . GLN A 1 244 ? 19.022 4.485 40.741 1.00 26.58 245 GLN A C 1
ATOM 1808 O O . GLN A 1 244 ? 20.035 3.789 40.819 1.00 24.04 245 GLN A O 1
ATOM 1814 N N . GLY A 1 245 ? 18.684 5.379 41.664 1.00 23.74 246 GLY A N 1
ATOM 1815 C CA . GLY A 1 245 ? 19.490 5.585 42.855 1.00 24.60 246 GLY A CA 1
ATOM 1816 C C . GLY A 1 245 ? 20.637 6.554 42.641 1.00 31.77 246 GLY A C 1
ATOM 1817 O O . GLY A 1 245 ? 21.295 6.971 43.595 1.00 34.78 246 GLY A O 1
ATOM 1818 N N . ASN A 1 246 ? 20.880 6.911 41.384 1.00 23.25 247 ASN A N 1
ATOM 1819 C CA . ASN A 1 246 ? 21.924 7.869 41.040 1.00 22.20 247 ASN A CA 1
ATOM 1820 C C . ASN A 1 246 ? 21.323 9.243 40.756 1.00 19.12 247 ASN A C 1
ATOM 1821 O O . ASN A 1 246 ? 20.158 9.348 40.376 1.00 19.82 247 ASN A O 1
ATOM 1826 N N . PRO A 1 247 ? 22.120 10.305 40.941 1.00 21.98 248 PRO A N 1
ATOM 1827 C CA . PRO A 1 247 ? 21.592 11.658 40.740 1.00 20.72 248 PRO A CA 1
ATOM 1828 C C . PRO A 1 247 ? 21.254 11.952 39.281 1.00 22.48 248 PRO A C 1
ATOM 1829 O O . PRO A 1 247 ? 21.983 11.558 38.369 1.00 19.68 248 PRO A O 1
ATOM 1833 N N . CYS A 1 248 ? 20.136 12.637 39.071 1.00 17.96 249 CYS A N 1
ATOM 1834 C CA . CYS A 1 248 ? 19.780 13.118 37.748 1.00 16.96 249 CYS A CA 1
ATOM 1835 C C . CYS A 1 248 ? 20.885 14.030 37.229 1.00 17.38 249 CYS A C 1
ATOM 1836 O O . CYS A 1 248 ? 21.426 14.854 37.972 1.00 19.55 249 CYS A O 1
ATOM 1839 N N . LYS A 1 249 ? 21.217 13.880 35.953 1.00 16.59 250 LYS A N 1
ATOM 1840 C CA . LYS A 1 249 ? 22.297 14.651 35.348 1.00 17.14 250 LYS A CA 1
ATOM 1841 C C . LYS A 1 249 ? 21.898 16.104 35.110 1.00 18.73 250 LYS A C 1
ATOM 1842 O O . LYS A 1 249 ? 22.751 16.950 34.845 1.00 18.81 250 LYS A O 1
ATOM 1848 N N . ARG A 1 250 ? 20.602 16.386 35.211 1.00 18.57 251 ARG A N 1
ATOM 1849 C CA . ARG A 1 250 ? 20.091 17.738 35.006 1.00 16.97 251 ARG A CA 1
ATOM 1850 C C . ARG A 1 250 ? 19.753 18.469 36.311 1.00 16.90 251 ARG A C 1
ATOM 1851 O O . ARG A 1 250 ? 19.908 19.684 36.389 1.00 17.25 251 ARG A O 1
ATOM 1859 N N . CYS A 1 251 ? 19.285 17.745 37.327 1.00 18.28 252 CYS A N 1
ATOM 1860 C CA . CYS A 1 251 ? 18.833 18.407 38.556 1.00 15.27 252 CYS A CA 1
ATOM 1861 C C . CYS A 1 251 ? 19.363 17.802 39.855 1.00 15.78 252 CYS A C 1
ATOM 1862 O O . CYS A 1 251 ? 19.162 18.372 40.926 1.00 16.95 252 CYS A O 1
ATOM 1865 N N . GLY A 1 252 ? 20.017 16.648 39.767 1.00 16.61 253 GLY A N 1
ATOM 1866 C CA . GLY A 1 252 ? 20.613 16.023 40.937 1.00 18.22 253 GLY A CA 1
ATOM 1867 C C . GLY A 1 252 ? 19.684 15.161 41.778 1.00 18.46 253 GLY A C 1
ATOM 1868 O O . GLY A 1 252 ? 20.130 14.497 42.715 1.00 21.37 253 GLY A O 1
ATOM 1869 N N . THR A 1 253 ? 18.394 15.174 41.455 1.00 16.45 254 THR A N 1
ATOM 1870 C CA . THR A 1 253 ? 17.412 14.359 42.164 1.00 15.90 254 THR A CA 1
ATOM 1871 C C . THR A 1 253 ? 17.665 12.890 41.851 1.00 16.99 254 THR A C 1
ATOM 1872 O O . THR A 1 253 ? 17.939 12.542 40.710 1.00 17.39 254 THR A O 1
ATOM 1876 N N . PRO A 1 254 ? 17.591 12.017 42.867 1.00 17.18 255 PRO A N 1
ATOM 1877 C CA . PRO A 1 254 ? 17.818 10.595 42.588 1.00 17.32 255 PRO A CA 1
ATOM 1878 C C . PRO A 1 254 ? 16.832 10.040 41.563 1.00 17.24 255 PRO A C 1
ATOM 1879 O O . PRO A 1 254 ? 15.622 10.239 41.683 1.00 17.96 255 PRO A O 1
ATOM 1883 N N . ILE A 1 255 ? 17.356 9.353 40.554 1.00 15.49 256 ILE A N 1
ATOM 1884 C CA . ILE A 1 255 ? 16.520 8.699 39.561 1.00 15.77 256 ILE A CA 1
ATOM 1885 C C . ILE A 1 255 ? 15.769 7.556 40.233 1.00 19.24 256 ILE A C 1
ATOM 1886 O O . ILE A 1 255 ? 16.319 6.851 41.080 1.00 23.95 256 ILE A O 1
ATOM 1891 N N . GLU A 1 256 ? 14.502 7.394 39.877 1.00 17.12 257 GLU A N 1
ATOM 1892 C CA . GLU A 1 256 ? 13.690 6.343 40.467 1.00 18.20 257 GLU A CA 1
ATOM 1893 C C . GLU A 1 256 ? 13.344 5.288 39.431 1.00 21.28 257 GLU A C 1
ATOM 1894 O O . GLU A 1 256 ? 13.372 5.550 38.227 1.00 21.63 257 GLU A O 1
ATOM 1900 N N . LYS A 1 257 ? 13.036 4.088 39.910 1.00 20.70 258 LYS A N 1
ATOM 1901 C CA . LYS A 1 257 ? 12.644 2.994 39.036 1.00 20.09 258 LYS A CA 1
ATOM 1902 C C . LYS A 1 257 ? 11.382 2.334 39.571 1.00 26.33 258 LYS A C 1
ATOM 1903 O O . LYS A 1 257 ? 11.285 2.018 40.758 1.00 27.70 258 LYS A O 1
ATOM 1909 N N . THR A 1 258 ? 10.409 2.151 38.689 1.00 22.91 259 THR A N 1
ATOM 1910 C CA . THR A 1 258 ? 9.160 1.494 39.036 1.00 24.69 259 THR A CA 1
ATOM 1911 C C . THR A 1 258 ? 8.754 0.597 37.880 1.00 25.10 259 THR A C 1
ATOM 1912 O O . THR A 1 258 ? 9.498 0.449 36.912 1.00 24.47 259 THR A O 1
ATOM 1916 N N . VAL A 1 259 ? 7.575 -0.004 37.983 1.00 27.67 260 VAL A N 1
ATOM 1917 C CA . VAL A 1 259 ? 7.035 -0.788 36.883 1.00 27.15 260 VAL A CA 1
ATOM 1918 C C . VAL A 1 259 ? 5.892 -0.027 36.219 1.00 29.32 260 VAL A C 1
ATOM 1919 O O . VAL A 1 259 ? 4.913 0.340 36.871 1.00 30.59 260 VAL A O 1
ATOM 1923 N N . VAL A 1 260 ? 6.043 0.232 34.926 1.00 26.22 261 VAL A N 1
ATOM 1924 C CA . VAL A 1 260 ? 5.009 0.879 34.130 1.00 29.02 261 VAL A CA 1
ATOM 1925 C C . VAL A 1 260 ? 4.825 0.089 32.842 1.00 28.07 261 VAL A C 1
ATOM 1926 O O . VAL A 1 260 ? 5.802 -0.272 32.187 1.00 29.40 261 VAL A O 1
ATOM 1930 N N . ALA A 1 261 ? 3.573 -0.188 32.488 1.00 30.76 262 ALA A N 1
ATOM 1931 C CA . ALA A 1 261 ? 3.273 -0.979 31.298 1.00 33.43 262 ALA A CA 1
ATOM 1932 C C . ALA A 1 261 ? 3.968 -2.337 31.351 1.00 31.35 262 ALA A C 1
ATOM 1933 O O . ALA A 1 261 ? 4.334 -2.901 30.318 1.00 31.08 262 ALA A O 1
ATOM 1935 N N . GLY A 1 262 ? 4.154 -2.849 32.564 1.00 30.55 263 GLY A N 1
ATOM 1936 C CA . GLY A 1 262 ? 4.752 -4.154 32.769 1.00 30.80 263 GLY A CA 1
ATOM 1937 C C . GLY A 1 262 ? 6.258 -4.191 32.583 1.00 35.36 263 GLY A C 1
ATOM 1938 O O . GLY A 1 262 ? 6.852 -5.266 32.533 1.00 33.64 263 GLY A O 1
ATOM 1939 N N . ARG A 1 263 ? 6.881 -3.021 32.489 1.00 28.45 264 ARG A N 1
ATOM 1940 C CA . ARG A 1 263 ? 8.316 -2.948 32.238 1.00 25.75 264 ARG A CA 1
ATOM 1941 C C . ARG A 1 263 ? 9.046 -2.091 33.266 1.00 25.71 264 ARG A C 1
ATOM 1942 O O . ARG A 1 263 ? 8.474 -1.155 33.829 1.00 27.26 264 ARG A O 1
ATOM 1950 N N . GLY A 1 264 ? 10.309 -2.424 33.513 1.00 23.44 265 GLY A N 1
ATOM 1951 C CA . GLY A 1 264 ? 11.166 -1.586 34.331 1.00 23.93 265 GLY A CA 1
ATOM 1952 C C . GLY A 1 264 ? 11.184 -0.194 33.735 1.00 22.52 265 GLY A C 1
ATOM 1953 O O . GLY A 1 264 ? 11.433 -0.027 32.540 1.00 24.15 265 GLY A O 1
ATOM 1954 N N . THR A 1 265 ? 10.915 0.806 34.565 1.00 21.34 266 THR A N 1
ATOM 1955 C CA . THR A 1 265 ? 10.746 2.167 34.076 1.00 19.12 266 THR A CA 1
ATOM 1956 C C . THR A 1 265 ? 11.522 3.153 34.941 1.00 18.42 266 THR A C 1
ATOM 1957 O O . THR A 1 265 ? 11.366 3.182 36.160 1.00 21.82 266 THR A O 1
ATOM 1961 N N . HIS A 1 266 ? 12.359 3.956 34.294 1.00 17.80 267 HIS A N 1
ATOM 1962 C CA . HIS A 1 266 ? 13.257 4.863 34.993 1.00 18.05 267 HIS A CA 1
ATOM 1963 C C . HIS A 1 266 ? 12.883 6.301 34.683 1.00 18.05 267 HIS A C 1
ATOM 1964 O O . HIS A 1 266 ? 12.610 6.641 33.535 1.00 18.55 267 HIS A O 1
ATOM 1971 N N . TYR A 1 267 ? 12.883 7.150 35.703 1.00 18.08 268 TYR A N 1
ATOM 1972 C CA . TYR A 1 267 ? 12.465 8.530 35.516 1.00 20.81 268 TYR A CA 1
ATOM 1973 C C . TYR A 1 267 ? 13.021 9.426 36.614 1.00 19.48 268 TYR A C 1
ATOM 1974 O O . TYR A 1 267 ? 13.391 8.956 37.690 1.00 17.81 268 TYR A O 1
ATOM 1983 N N . CYS A 1 268 ? 13.086 10.722 36.329 1.00 16.52 269 CYS A N 1
ATOM 1984 C CA . CYS A 1 268 ? 13.391 11.706 37.356 1.00 15.91 269 CYS A CA 1
ATOM 1985 C C . CYS A 1 268 ? 12.097 12.369 37.790 1.00 15.45 269 CYS A C 1
ATOM 1986 O O . CYS A 1 268 ? 11.398 12.957 36.967 1.00 17.07 269 CYS A O 1
ATOM 1989 N N . PRO A 1 269 ? 11.770 12.275 39.088 1.00 17.48 270 PRO A N 1
ATOM 1990 C CA . PRO A 1 269 ? 10.490 12.792 39.585 1.00 17.33 270 PRO A CA 1
ATOM 1991 C C . PRO A 1 269 ? 10.435 14.319 39.633 1.00 20.50 270 PRO A C 1
ATOM 1992 O O . PRO A 1 269 ? 9.363 14.874 39.872 1.00 21.98 270 PRO A O 1
ATOM 1996 N N . ARG A 1 270 ? 11.565 14.983 39.413 1.00 16.67 271 ARG A N 1
ATOM 1997 C CA . ARG A 1 270 ? 11.582 16.443 39.347 1.00 16.03 271 ARG A CA 1
ATOM 1998 C C . ARG A 1 270 ? 11.484 16.963 37.912 1.00 17.05 271 ARG A C 1
ATOM 1999 O O . ARG A 1 270 ? 10.672 17.839 37.616 1.00 18.83 271 ARG A O 1
ATOM 2007 N N . CYS A 1 271 ? 12.314 16.420 37.024 1.00 16.39 272 CYS A N 1
ATOM 2008 C CA . CYS A 1 271 ? 12.359 16.875 35.635 1.00 16.36 272 CYS A CA 1
ATOM 2009 C C . CYS A 1 271 ? 11.114 16.479 34.851 1.00 19.54 272 CYS A C 1
ATOM 2010 O O . CYS A 1 271 ? 10.712 17.173 33.919 1.00 20.29 272 CYS A O 1
ATOM 2013 N N . GLN A 1 272 ? 10.515 15.353 35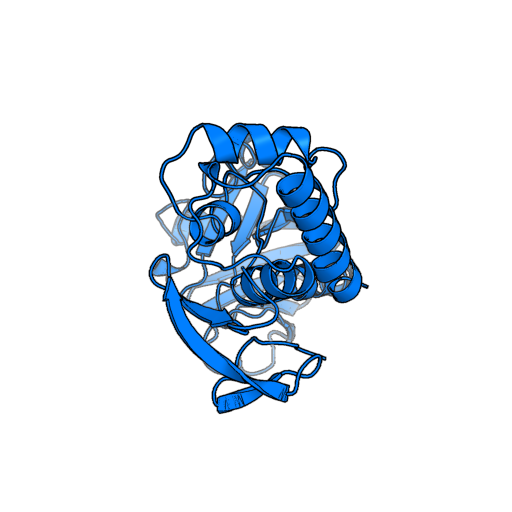.221 1.00 16.89 273 GLN A N 1
ATOM 2014 C CA . GLN A 1 272 ? 9.353 14.841 34.503 1.00 17.00 273 GLN A CA 1
ATOM 2015 C C . GLN A 1 272 ? 8.073 15.059 35.299 1.00 18.94 273 GLN A C 1
ATOM 2016 O O . GLN A 1 272 ? 8.043 14.857 36.513 1.00 22.31 273 GLN A O 1
ATOM 2022 N N . ARG A 1 273 ? 7.020 15.474 34.601 1.00 21.73 274 ARG A N 1
ATOM 2023 C CA . ARG A 1 273 ? 5.740 15.778 35.231 1.00 25.33 274 ARG A CA 1
ATOM 2024 C C . ARG A 1 273 ? 4.573 15.145 34.477 1.00 29.53 274 ARG A C 1
ATOM 2025 O O . ARG A 1 273 ? 4.742 14.623 33.373 1.00 21.66 274 ARG A O 1
#